Protein AF-0000000081162015 (afdb_homodimer)

Sequence (204 aa):
MIPYVHYKFELCKANLFLHDYSSRKKSGSVKFVGRRISHEWVIDEQKGLTEWYPGTVVSLLSGKDGEPGAVYEVLYDDDEEPYEVDHLTEDLKSSSVKFLDIMIPYVHYKFELCKANLFLHDYSSRKKSGSVKFVGRRISHEWVIDEQKGLTEWYPGTVVSLLSGKDGEPGAVYEVLYDDDEEPYEVDHLTEDLKSSSVKFLDI

Foldseek 3Di:
DCPPQVVQFPDDDPPVADQPPPPVPVDPADFAAQFKKWAKHQPDPVVRDIDIFIWHFHGWRDDDGRDAFTWTWTGTPPDDGTGIGHCPNVCVVVVRMDTDPD/DPPPQVPQFPPDPPPVADQPPPPPPVDPADFAAQFKKWAKDQPDPVVRDIDIWIWHFHGWRDDDGRDAFTWTWTGTPPDDGTGIGHCPNVCVVVVRMDTDPD

Solvent-accessible surface area (backbone atoms only — not comparable to full-atom values): 11644 Å² total; per-residue (Å²): 134,86,71,72,71,64,62,50,71,72,59,41,66,81,63,75,57,56,65,52,71,63,74,58,62,89,48,98,54,62,73,45,68,53,35,35,32,36,38,57,41,78,78,34,74,93,77,67,41,66,48,76,44,49,27,14,25,46,35,38,65,41,80,47,82,44,38,82,74,18,28,29,30,35,30,36,74,92,50,56,59,55,39,39,42,62,46,56,50,57,30,41,74,72,64,39,33,43,73,64,76,117,132,88,70,71,73,65,62,50,68,68,63,37,60,86,66,74,59,57,64,52,71,62,73,58,60,87,50,98,55,62,73,45,70,53,36,36,32,35,38,56,41,76,79,33,76,92,77,67,40,66,49,75,43,48,27,15,25,44,34,38,66,40,78,47,82,44,36,82,77,19,27,28,29,33,29,36,72,92,51,57,60,55,38,37,43,61,46,55,48,57,29,41,75,71,64,38,33,42,75,63,74,118

pLDDT: mean 79.49, std 26.03, range [19.84, 98.56]

Nearest PDB structures (foldseek):
  9g6k-assembly1_Lp  TM=5.964E-01  e=4.761E-01  Toxoplasma gondii
  3urg-assembly1_A  TM=5.751E-01  e=5.634E-01  Nostoc sp. PCC 7120 = FACHB-418
  6z1p-assembly1_At  TM=5.350E-01  e=7.461E-01  Tetrahymena thermophila SB210
  5m3l-assembly1_O  TM=2.740E-01  e=7.457E+00  Lumbricus terrestris
  9g6k-assembly1_Lp  TM=5.959E-01  e=3.421E-01  Toxoplasma gondii

Radius of gyration: 17.83 Å; Cα contacts (8 Å, |Δi|>4): 428; chains: 2; bounding box: 30×50×52 Å

Organism: Pinctada imbricata (NCBI:txid66713)

Secondary structure (DSSP, 8-state):
---TTHHHHHS----------------SSPP-TT-EEEEEEEEETTTTEEEEEEEEEEEEEES-TTSTT-EEEEEETT-SS-EEEE-HHHHHHTTSEEES--/---SSHHHHHH-S--------------SSPP-TT-EEEEEEEEETTTTEEEEEEEEEEEEEES-TTSTT-EEEEEETT-SS-EEEE-HHHHHHTTSEEES--

Structure (mmCIF, N/CA/C/O backbone):
data_AF-0000000081162015-model_v1
#
loop_
_entity.id
_entity.type
_entity.pdbx_description
1 polymer 'Uncharacterized protein'
#
loop_
_atom_site.group_PDB
_atom_site.id
_atom_site.type_symbol
_atom_site.label_atom_id
_atom_site.label_alt_id
_atom_site.label_comp_id
_atom_site.label_asym_id
_atom_site.label_entity_id
_atom_site.label_seq_id
_atom_site.pdbx_PDB_ins_code
_atom_site.Cartn_x
_atom_site.Cartn_y
_atom_site.Cartn_z
_atom_site.occupancy
_atom_site.B_iso_or_equiv
_atom_site.auth_seq_id
_atom_site.auth_comp_id
_atom_site.auth_asym_id
_atom_site.auth_atom_id
_atom_site.pdbx_PDB_model_num
ATOM 1 N N . MET A 1 1 ? -1.347 27.016 22.734 1 19.84 1 MET A N 1
ATOM 2 C CA . MET A 1 1 ? -2.518 26.156 22.594 1 19.84 1 MET A CA 1
ATOM 3 C C . MET A 1 1 ? -2.547 25.484 21.219 1 19.84 1 MET A C 1
ATOM 5 O O . MET A 1 1 ? -2.688 26.156 20.203 1 19.84 1 MET A O 1
ATOM 9 N N .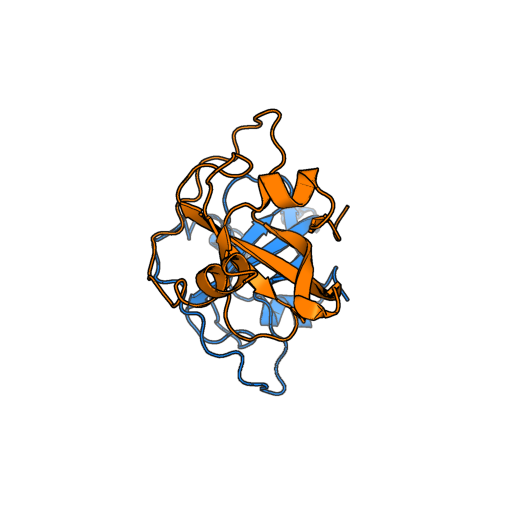 ILE A 1 2 ? -1.589 24.594 20.969 1 23.25 2 ILE A N 1
ATOM 10 C CA . ILE A 1 2 ? -1.142 23.953 19.734 1 23.25 2 ILE A CA 1
ATOM 11 C C . ILE A 1 2 ? -2.219 22.984 19.234 1 23.25 2 ILE A C 1
ATOM 13 O O . ILE A 1 2 ? -2.498 21.969 19.875 1 23.25 2 ILE A O 1
ATOM 17 N N . PRO A 1 3 ? -3.498 23.484 18.797 1 28.25 3 PRO A N 1
ATOM 18 C CA . PRO A 1 3 ? -4.754 22.828 18.406 1 28.25 3 PRO A CA 1
ATOM 19 C C . PRO A 1 3 ? -4.566 21.812 17.281 1 28.25 3 PRO A C 1
ATOM 21 O O . PRO A 1 3 ? -5.547 21.312 16.734 1 28.25 3 PRO A O 1
ATOM 24 N N . TYR A 1 4 ? -3.412 21.797 16.625 1 28.88 4 TYR A N 1
ATOM 25 C CA . TYR A 1 4 ? -3.348 21.234 15.289 1 28.88 4 TYR A CA 1
ATOM 26 C C . TYR A 1 4 ? -3.572 19.734 15.32 1 28.88 4 TYR A C 1
ATOM 28 O O . TYR A 1 4 ? -3.854 19.125 14.281 1 28.88 4 TYR A O 1
ATOM 36 N N . VAL A 1 5 ? -3.041 19.016 16.281 1 33.84 5 VAL A N 1
ATOM 37 C CA . VAL A 1 5 ? -2.871 17.562 16.156 1 33.84 5 VAL A CA 1
ATOM 38 C C . VAL A 1 5 ? -4.227 16.875 16.281 1 33.84 5 VAL A C 1
ATOM 40 O O . VAL A 1 5 ? -4.34 15.672 16.031 1 33.84 5 VAL A O 1
ATOM 43 N N . HIS A 1 6 ? -5.195 17.422 17 1 33.66 6 HIS A N 1
ATOM 44 C CA . HIS A 1 6 ? -6.395 16.688 17.391 1 33.66 6 HIS A CA 1
ATOM 45 C C . HIS A 1 6 ? -7.223 16.297 16.172 1 33.66 6 HIS A C 1
ATOM 47 O O . HIS A 1 6 ? -7.945 15.305 16.203 1 33.66 6 HIS A O 1
ATOM 53 N N . TYR A 1 7 ? -7.18 17.328 15.289 1 32 7 TYR A N 1
ATOM 54 C CA . TYR A 1 7 ? -8.164 17.203 14.219 1 32 7 TYR A CA 1
ATOM 55 C C . TYR A 1 7 ? -7.816 16.031 13.305 1 32 7 TYR A C 1
ATOM 57 O O . TYR A 1 7 ? -8.672 15.547 12.555 1 32 7 TYR A O 1
ATOM 65 N N . LYS A 1 8 ? -6.555 15.68 13.352 1 35.25 8 LYS A N 1
ATOM 66 C CA . LYS A 1 8 ? -6.207 14.734 12.297 1 35.25 8 LYS A CA 1
ATOM 67 C C . LYS A 1 8 ? -6.949 13.414 12.469 1 35.25 8 LYS A C 1
ATOM 69 O O . LYS A 1 8 ? -7.379 12.797 11.492 1 35.25 8 LYS A O 1
ATOM 74 N N . PHE A 1 9 ? -7.004 12.984 13.766 1 33.16 9 PHE A N 1
ATOM 75 C CA . PHE A 1 9 ? -7.469 11.609 13.93 1 33.16 9 PHE A CA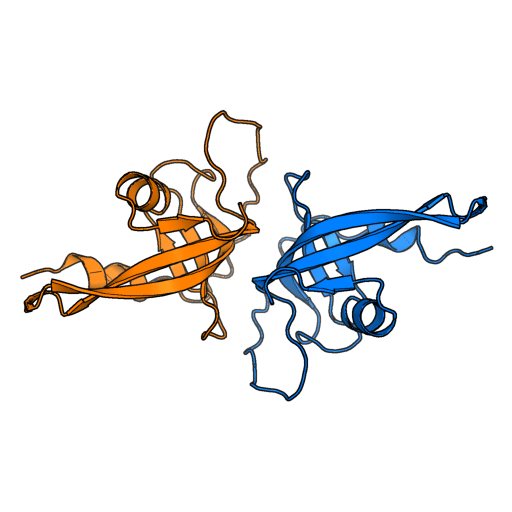 1
ATOM 76 C C . PHE A 1 9 ? -8.992 11.547 13.867 1 33.16 9 PHE A C 1
ATOM 78 O O . PHE A 1 9 ? -9.57 10.461 13.789 1 33.16 9 PHE A O 1
ATOM 85 N N . GLU A 1 10 ? -9.672 12.578 14.383 1 33.56 10 GLU A N 1
ATOM 86 C CA . GLU A 1 10 ? -11.102 12.32 14.516 1 33.56 10 GLU A CA 1
ATOM 87 C C . GLU A 1 10 ? -11.719 11.883 13.188 1 33.56 10 GLU A C 1
ATOM 89 O O . GLU A 1 10 ? -12.836 11.367 13.156 1 33.56 10 GLU A O 1
ATOM 94 N N . LEU A 1 11 ? -11.281 12.523 12.164 1 31.97 11 LEU A N 1
ATOM 95 C CA . LEU A 1 11 ? -12.18 12.547 11.016 1 31.97 11 LEU A CA 1
ATOM 96 C C . LEU A 1 11 ? -12.445 11.133 10.5 1 31.97 11 LEU A C 1
ATOM 98 O O . LEU A 1 11 ? -13.594 10.773 10.234 1 31.97 11 LEU A O 1
ATOM 102 N N . CYS A 1 12 ? -11.609 10.719 9.555 1 32.75 12 CYS A N 1
ATOM 103 C CA . CYS A 1 12 ? -11.992 10.211 8.242 1 32.75 12 CYS A CA 1
ATOM 104 C C . CYS A 1 12 ? -12.234 8.703 8.289 1 32.75 12 CYS A C 1
ATOM 106 O O . CYS A 1 12 ? -11.281 7.918 8.289 1 32.75 12 CYS A O 1
ATOM 108 N N . LYS A 1 13 ? -13.062 8.336 9.328 1 31.16 13 LYS A N 1
ATOM 109 C CA . LYS A 1 13 ? -13.516 6.988 8.992 1 31.16 13 LYS A CA 1
ATOM 110 C C . LYS A 1 13 ? -13.758 6.848 7.496 1 31.16 13 LYS A C 1
ATOM 112 O O . LYS A 1 13 ? -14 7.836 6.805 1 31.16 13 LYS A O 1
ATOM 117 N N . ALA A 1 14 ? -13.523 5.562 6.98 1 33.03 14 ALA A N 1
ATOM 118 C CA . ALA A 1 14 ? -13.5 5.051 5.609 1 33.03 14 ALA A CA 1
ATOM 119 C C . ALA A 1 14 ? -14.758 5.457 4.852 1 33.03 14 ALA A C 1
ATOM 121 O O . ALA A 1 14 ? -15.859 4.996 5.168 1 33.03 14 ALA A O 1
ATOM 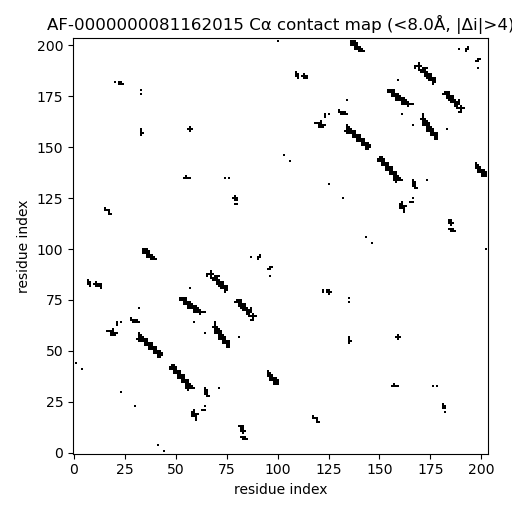122 N N . ASN A 1 15 ? -14.992 6.793 4.805 1 33.22 15 ASN A N 1
ATOM 123 C CA . ASN A 1 15 ? -15.969 7.035 3.744 1 33.22 15 ASN A CA 1
ATOM 124 C C . ASN A 1 15 ? -15.648 6.223 2.494 1 33.22 15 ASN A C 1
ATOM 126 O O . ASN A 1 15 ? -14.484 6.035 2.148 1 33.22 15 ASN A O 1
ATOM 130 N N . LEU A 1 16 ? -16.5 5.324 2.158 1 35.06 16 LEU A N 1
ATOM 131 C CA . LEU A 1 16 ? -16.578 4.535 0.934 1 35.06 16 LEU A CA 1
ATOM 132 C C . LEU A 1 16 ? -16.219 5.383 -0.283 1 35.06 16 LEU A C 1
ATOM 134 O O . LEU A 1 16 ? -17.109 5.918 -0.954 1 35.06 16 LEU A O 1
ATOM 138 N N . PHE A 1 17 ? -15.297 6.355 -0.093 1 37.59 17 PHE A N 1
ATOM 139 C CA . PHE A 1 17 ? -15.062 7.223 -1.241 1 37.59 17 PHE A CA 1
ATOM 140 C C . PHE A 1 17 ? -14.422 6.449 -2.385 1 37.59 17 PHE A C 1
ATOM 142 O O . PHE A 1 17 ? -13.711 5.469 -2.152 1 37.59 17 PHE A O 1
ATOM 149 N N . LEU A 1 18 ? -14.953 6.605 -3.521 1 42.88 18 LEU A N 1
ATOM 150 C CA . LEU A 1 18 ? -14.398 6.238 -4.82 1 42.88 18 LEU A CA 1
ATOM 151 C C . LEU A 1 18 ? -12.914 6.586 -4.902 1 42.88 18 LEU A C 1
ATOM 153 O O . LEU A 1 18 ? -12.516 7.703 -4.559 1 42.88 18 LEU A O 1
ATOM 157 N N . HIS A 1 19 ? -12.148 5.598 -4.562 1 49.25 19 HIS A N 1
ATOM 158 C CA . HIS A 1 19 ? -10.719 5.797 -4.742 1 49.25 19 HIS A CA 1
ATOM 159 C C . HIS A 1 19 ? -10.414 6.52 -6.051 1 49.25 19 HIS A C 1
ATOM 161 O O . HIS A 1 19 ? -10.922 6.129 -7.105 1 49.25 19 HIS A O 1
ATOM 167 N N . ASP A 1 20 ? -10.391 7.844 -6.117 1 48.84 20 ASP A N 1
ATOM 168 C CA . ASP A 1 20 ? -9.883 8.578 -7.27 1 48.84 20 ASP A CA 1
ATOM 169 C C . ASP A 1 20 ? -8.406 8.258 -7.516 1 48.84 20 ASP A C 1
ATOM 171 O O . ASP A 1 20 ? -7.559 8.531 -6.664 1 48.84 20 ASP A O 1
ATOM 175 N N . TYR A 1 21 ? -8.211 7.188 -8.266 1 46.38 21 TYR A N 1
ATOM 176 C CA . TYR A 1 21 ? -6.836 6.984 -8.703 1 46.38 21 TYR A CA 1
ATOM 177 C C . TYR A 1 21 ? -6.441 8.016 -9.75 1 46.38 21 TYR A C 1
ATOM 179 O O . TYR A 1 21 ? -6.797 7.887 -10.922 1 46.38 21 TYR A O 1
ATOM 187 N N . SER A 1 22 ? -6.461 9.195 -9.438 1 47.44 22 SER A N 1
ATOM 188 C CA . SER A 1 22 ? -6.004 10.172 -10.422 1 47.44 22 SER A CA 1
ATOM 189 C C . SER A 1 22 ? -4.672 9.758 -11.039 1 47.44 22 SER A C 1
ATOM 191 O O . SER A 1 22 ? -3.84 9.148 -10.367 1 47.44 22 SER A O 1
ATOM 193 N N . SER A 1 23 ? -4.703 9.68 -12.32 1 45.44 23 SER A N 1
ATOM 194 C CA . SER A 1 23 ? -3.564 9.328 -13.156 1 45.44 23 SER A CA 1
ATOM 195 C C . SER A 1 23 ? -2.268 9.906 -12.609 1 45.44 23 SER A C 1
ATOM 197 O O . SER A 1 23 ? -2.236 11.055 -12.164 1 45.44 23 SER A O 1
ATOM 199 N N . ARG A 1 24 ? -1.315 9.023 -12.109 1 45.5 24 ARG A N 1
ATOM 200 C CA . ARG A 1 24 ? 0.049 9.43 -11.797 1 45.5 24 ARG A CA 1
ATOM 201 C C . ARG A 1 24 ? 0.65 10.242 -12.945 1 45.5 24 ARG A C 1
ATOM 203 O O . ARG A 1 24 ? 1.034 9.688 -13.969 1 45.5 24 ARG A O 1
ATOM 210 N N . LYS A 1 25 ? 0.064 11.242 -13.344 1 46.19 25 LYS A N 1
ATOM 211 C CA . LYS A 1 25 ? 0.84 12.031 -14.297 1 46.19 25 LYS A CA 1
ATOM 212 C C . LYS A 1 25 ? 2.277 12.211 -13.82 1 46.19 25 LYS A C 1
ATOM 214 O O . LYS A 1 25 ? 2.523 12.375 -12.625 1 46.19 25 LYS A O 1
ATOM 219 N N . LYS A 1 26 ? 3.227 11.602 -14.477 1 50.97 26 LYS A N 1
ATOM 220 C CA . LYS A 1 26 ? 4.641 11.898 -14.281 1 50.97 26 LYS A CA 1
ATOM 221 C C . LYS A 1 26 ? 4.848 13.344 -13.836 1 50.97 26 LYS A C 1
ATOM 223 O O . LYS A 1 26 ? 5.125 14.219 -14.656 1 50.97 26 LYS A O 1
ATOM 228 N N . SER A 1 27 ? 3.914 13.922 -13.141 1 54 27 SER A N 1
ATOM 229 C CA . SER A 1 27 ? 4.273 15.281 -12.75 1 54 27 SER A CA 1
ATOM 230 C C . SER A 1 27 ? 5.48 15.289 -11.82 1 54 27 SER A C 1
ATOM 232 O O . SER A 1 27 ? 5.785 14.281 -11.18 1 54 27 SER A O 1
ATOM 234 N N . GLY A 1 28 ? 6.438 16.078 -12.031 1 70.38 28 GLY A N 1
ATOM 235 C CA . GLY A 1 28 ? 7.609 16.406 -11.227 1 70.38 28 GLY A CA 1
ATOM 236 C C . GLY A 1 28 ? 7.352 16.312 -9.734 1 70.38 28 GLY A C 1
ATOM 237 O O . GLY A 1 28 ? 8.266 16.484 -8.93 1 70.38 28 GLY A O 1
ATOM 238 N N . SER A 1 29 ? 6.027 15.891 -9.367 1 83.5 29 SER A N 1
ATOM 239 C CA . SER A 1 29 ? 5.746 15.867 -7.934 1 83.5 29 SER A CA 1
ATOM 240 C C . SER A 1 29 ? 5.914 14.469 -7.355 1 83.5 29 SER A C 1
ATOM 242 O O . SER A 1 29 ? 5.789 13.477 -8.078 1 83.5 29 SER A O 1
ATOM 244 N N . VAL A 1 30 ? 6.273 14.508 -6.062 1 91.5 30 VAL A N 1
ATOM 245 C CA . VAL A 1 30 ? 6.391 13.266 -5.316 1 91.5 30 VAL A CA 1
ATOM 246 C C . VAL A 1 30 ? 5.02 12.594 -5.219 1 91.5 30 VAL A C 1
ATOM 248 O O . VAL A 1 30 ? 4.012 13.258 -4.969 1 91.5 30 VAL A O 1
ATOM 251 N N . LYS A 1 31 ? 4.957 11.336 -5.539 1 94.12 31 LYS A N 1
ATOM 252 C CA . LYS A 1 31 ? 3.73 10.57 -5.383 1 94.12 31 LYS A CA 1
ATOM 253 C C . LYS A 1 31 ? 3.74 9.773 -4.074 1 94.12 31 LYS A C 1
ATOM 255 O O . LYS A 1 31 ? 4.789 9.289 -3.648 1 94.12 31 LYS A O 1
ATOM 260 N N . PHE A 1 32 ? 2.494 9.594 -3.463 1 96.25 32 PHE A N 1
ATOM 261 C CA . PHE A 1 32 ? 2.422 8.945 -2.16 1 96.25 32 PHE A CA 1
ATOM 262 C C . PHE A 1 32 ? 1.745 7.586 -2.27 1 96.25 32 PHE A C 1
ATOM 264 O O . PHE A 1 32 ? 2.07 6.66 -1.521 1 96.25 32 PHE A O 1
ATOM 271 N N . VAL A 1 33 ? 0.715 7.43 -3.154 1 96.81 33 VAL A N 1
ATOM 272 C CA . VAL A 1 33 ? -0.086 6.211 -3.184 1 96.81 33 VAL A CA 1
ATOM 273 C C . VAL A 1 33 ? 0.797 5.02 -3.549 1 96.81 33 VAL A C 1
ATOM 275 O O . VAL A 1 33 ? 1.562 5.082 -4.516 1 96.81 33 VAL A O 1
ATOM 278 N N . GLY A 1 34 ? 0.671 4.012 -2.758 1 96.62 34 GLY A N 1
ATOM 279 C CA . GLY A 1 34 ? 1.438 2.799 -2.986 1 96.62 34 GLY A CA 1
ATOM 280 C C . GLY A 1 34 ? 2.771 2.791 -2.264 1 96.62 34 GLY A C 1
ATOM 281 O O . GLY A 1 34 ? 3.459 1.768 -2.23 1 96.62 34 GLY A O 1
ATOM 282 N N . ARG A 1 35 ? 3.141 3.938 -1.656 1 96.88 35 ARG A N 1
ATOM 283 C CA . ARG A 1 35 ? 4.449 4.039 -1.018 1 96.88 35 ARG A CA 1
ATOM 284 C C . ARG A 1 35 ? 4.363 3.697 0.466 1 96.88 35 ARG A C 1
ATOM 286 O O . ARG A 1 35 ? 3.34 3.951 1.108 1 96.88 35 ARG A O 1
ATOM 293 N N . ARG A 1 36 ? 5.445 3.02 1.032 1 97.69 36 ARG A N 1
ATOM 294 C CA . ARG A 1 36 ? 5.637 2.859 2.471 1 97.69 36 ARG A CA 1
ATOM 295 C C . ARG A 1 36 ? 6.207 4.129 3.092 1 97.69 36 ARG A C 1
ATOM 297 O O . ARG A 1 36 ? 7.094 4.766 2.516 1 97.69 36 ARG A O 1
ATOM 304 N N . ILE A 1 37 ? 5.672 4.453 4.215 1 98.12 37 ILE A N 1
ATOM 305 C CA . ILE A 1 37 ? 6.141 5.664 4.883 1 98.12 37 ILE A CA 1
ATOM 306 C C . ILE A 1 37 ? 6.371 5.379 6.363 1 98.12 37 ILE A C 1
ATOM 308 O O . ILE A 1 37 ? 5.887 4.375 6.891 1 98.12 37 ILE A O 1
ATOM 312 N N . SER A 1 38 ? 7.207 6.156 6.969 1 98.12 38 SER A N 1
ATOM 313 C CA . SER A 1 38 ? 7.242 6.387 8.414 1 98.12 38 SER A CA 1
ATOM 314 C C . SER A 1 38 ? 6.742 7.781 8.766 1 98.12 38 SER A C 1
ATOM 316 O O . SER A 1 38 ? 7.23 8.773 8.219 1 98.12 38 SER A O 1
ATOM 318 N N . HIS A 1 39 ? 5.73 7.859 9.523 1 98.56 39 HIS A N 1
ATOM 319 C CA . HIS A 1 39 ? 5.035 9.109 9.805 1 98.56 39 HIS A CA 1
ATOM 320 C C . HIS A 1 39 ? 5.121 9.469 11.281 1 98.56 39 HIS A C 1
ATOM 322 O O . HIS A 1 39 ? 4.73 8.68 12.141 1 98.56 39 HIS A O 1
ATOM 328 N N . GLU A 1 40 ? 5.594 10.617 11.625 1 97.88 40 GLU A N 1
ATOM 329 C CA . GLU A 1 40 ? 5.777 11.102 12.992 1 97.88 40 GLU A CA 1
ATOM 330 C C . GLU A 1 40 ? 4.496 11.719 13.531 1 97.88 40 GLU A C 1
ATOM 332 O O . GLU A 1 40 ? 3.934 12.633 12.922 1 97.88 40 GLU A O 1
ATOM 337 N N . TRP A 1 41 ? 4.055 11.234 14.688 1 96.94 41 TRP A N 1
ATOM 338 C CA . TRP A 1 41 ? 2.875 11.781 15.352 1 96.94 41 TRP A CA 1
ATOM 339 C C . TRP A 1 41 ? 3.229 12.328 16.734 1 96.94 41 TRP A C 1
ATOM 341 O O . TRP A 1 41 ? 4.062 11.758 17.438 1 96.94 41 TRP A O 1
ATOM 351 N N . VAL A 1 42 ? 2.633 13.367 17.078 1 94.56 42 VAL A N 1
ATOM 352 C CA . VAL A 1 42 ? 2.766 13.914 18.438 1 94.56 42 VAL A CA 1
ATOM 353 C C . VAL A 1 42 ? 1.902 13.109 19.406 1 94.56 42 VAL A C 1
ATOM 355 O O . VAL A 1 42 ? 0.687 13.008 19.219 1 94.56 42 VAL A O 1
ATOM 358 N N . ILE A 1 43 ? 2.455 12.562 20.469 1 93.19 43 ILE A N 1
ATOM 359 C CA . ILE A 1 43 ? 1.747 11.734 21.438 1 93.19 43 ILE A CA 1
ATOM 360 C C . ILE A 1 43 ? 1.408 12.555 22.672 1 93.19 43 ILE A C 1
ATOM 362 O O . ILE A 1 43 ? 0.417 12.289 23.359 1 93.19 43 ILE A O 1
ATOM 366 N N . ASP A 1 44 ? 2.295 13.508 22.984 1 94.38 44 ASP A N 1
ATOM 367 C CA . ASP A 1 44 ? 2.133 14.422 24.109 1 94.38 44 ASP A CA 1
ATOM 368 C C . ASP A 1 44 ? 2.621 15.82 23.75 1 94.38 44 ASP A C 1
ATOM 370 O O . ASP A 1 44 ? 3.822 16.094 23.781 1 94.38 44 ASP A O 1
ATOM 374 N N . GLU A 1 45 ? 1.757 16.625 23.531 1 90.38 45 GLU A N 1
ATOM 375 C CA . GLU A 1 45 ? 2.1 17.969 23.078 1 90.38 45 GLU A CA 1
ATOM 376 C C . GLU A 1 45 ? 2.861 18.734 24.156 1 90.38 45 GLU A C 1
ATOM 378 O O . GLU A 1 45 ? 3.812 19.453 23.859 1 90.38 45 GLU A O 1
ATOM 383 N N . GLN A 1 46 ? 2.359 18.625 25.391 1 95.06 46 GLN A N 1
ATOM 384 C CA . GLN A 1 46 ? 2.951 19.375 26.484 1 95.06 46 GLN A CA 1
ATOM 385 C C . GLN A 1 46 ? 4.406 18.984 26.703 1 95.06 46 GLN A C 1
ATOM 387 O O . GLN A 1 46 ? 5.23 19.812 27.094 1 95.06 46 GLN A O 1
ATOM 392 N N . LYS A 1 47 ? 4.805 17.781 26.469 1 95.62 47 LYS A N 1
ATOM 393 C CA . LYS A 1 47 ? 6.156 17.266 26.672 1 95.62 47 LYS A CA 1
ATOM 394 C C . LYS A 1 47 ? 6.93 17.219 25.359 1 95.62 47 LYS A C 1
ATOM 396 O O . LYS A 1 47 ? 8.125 16.906 25.344 1 95.62 47 LYS A O 1
ATOM 401 N N . GLY A 1 48 ? 6.266 17.531 24.297 1 93.38 48 GLY A N 1
ATOM 402 C CA . GLY A 1 48 ? 6.918 17.469 23 1 93.38 48 GLY A CA 1
ATOM 403 C C . GLY A 1 48 ? 7.273 16.062 22.578 1 93.38 48 GLY A C 1
ATOM 404 O O . GLY A 1 48 ? 8.227 15.844 21.828 1 93.38 48 GLY A O 1
ATOM 405 N N . LEU A 1 49 ? 6.586 15.008 23.094 1 95.62 49 LEU A N 1
ATOM 406 C CA . LEU A 1 49 ? 6.883 13.609 22.781 1 95.62 49 LEU A CA 1
ATOM 407 C C . LEU A 1 49 ? 6.223 13.195 21.469 1 95.62 49 LEU A C 1
ATOM 409 O O . LEU A 1 49 ? 5.035 13.438 21.266 1 95.62 49 LEU A O 1
ATOM 413 N N . THR A 1 50 ? 7.027 12.648 20.531 1 96.5 50 THR A N 1
ATOM 414 C CA . THR A 1 50 ? 6.535 12.141 19.25 1 96.5 50 THR A CA 1
ATOM 415 C C . THR A 1 50 ? 6.914 10.672 19.078 1 96.5 50 THR A C 1
ATOM 417 O O . THR A 1 50 ? 7.773 10.156 19.797 1 96.5 50 THR A O 1
ATOM 420 N N . GLU A 1 51 ? 6.141 9.977 18.234 1 97.38 51 GLU A N 1
ATOM 421 C CA . GLU A 1 51 ? 6.434 8.609 17.828 1 97.38 51 GLU A CA 1
ATOM 422 C C . GLU A 1 51 ? 6.277 8.43 16.328 1 97.38 51 GLU A C 1
ATOM 424 O O . GLU A 1 51 ? 5.441 9.094 15.695 1 97.38 51 GLU A O 1
ATOM 429 N N . TRP A 1 52 ? 7.062 7.52 15.781 1 98.25 52 TRP A N 1
ATOM 430 C CA . TRP A 1 52 ? 7.023 7.207 14.352 1 98.25 52 TRP A CA 1
ATOM 431 C C . TRP A 1 52 ? 6.242 5.922 14.102 1 98.25 52 TRP A C 1
ATOM 433 O O . TRP A 1 52 ? 6.414 4.93 14.812 1 98.25 52 TRP A O 1
ATOM 443 N N . TYR A 1 53 ? 5.418 6 13.125 1 97.38 53 TYR A N 1
ATOM 444 C CA . TYR A 1 53 ? 4.594 4.855 12.75 1 97.38 53 TYR A CA 1
ATOM 445 C C . TYR A 1 53 ? 4.785 4.5 11.281 1 97.38 53 TYR A C 1
ATOM 447 O O . TYR A 1 53 ? 4.535 5.32 10.398 1 97.38 53 TYR A O 1
ATOM 455 N N . PRO A 1 54 ? 5.266 3.324 11.055 1 98.06 54 PRO A N 1
ATOM 456 C CA . PRO A 1 54 ? 5.336 2.875 9.664 1 98.06 54 PRO A CA 1
ATOM 457 C C . PRO A 1 54 ? 3.98 2.443 9.109 1 98.06 54 PRO A C 1
ATOM 459 O O . PRO A 1 54 ? 3.141 1.931 9.859 1 98.06 54 PRO A O 1
ATOM 462 N N . GLY A 1 55 ? 3.762 2.719 7.832 1 97.56 55 GLY A N 1
ATOM 463 C CA . GLY A 1 55 ? 2.539 2.32 7.152 1 97.56 55 GLY A CA 1
ATOM 464 C C . GLY A 1 55 ? 2.625 2.451 5.645 1 97.56 55 GLY A C 1
ATOM 465 O O . GLY A 1 55 ? 3.707 2.662 5.094 1 97.56 55 GLY A O 1
ATOM 466 N N . THR A 1 56 ? 1.545 2.205 4.957 1 97.94 56 THR A N 1
ATOM 467 C CA . THR A 1 56 ? 1.413 2.312 3.51 1 97.94 56 THR A CA 1
ATOM 468 C C . THR A 1 56 ? 0.311 3.299 3.137 1 97.94 56 THR A C 1
ATOM 470 O O . THR A 1 56 ? -0.767 3.289 3.736 1 97.94 56 THR A O 1
ATOM 473 N N . VAL A 1 57 ? 0.654 4.207 2.197 1 97.75 57 VAL A N 1
ATOM 474 C CA . VAL A 1 57 ? -0.393 5.039 1.614 1 97.75 57 VAL A CA 1
ATOM 475 C C . VAL A 1 57 ? -1.178 4.23 0.583 1 97.75 57 VAL A C 1
ATOM 477 O O . VAL A 1 57 ? -0.684 3.969 -0.517 1 97.75 57 VAL A O 1
ATOM 480 N N . VAL A 1 58 ? -2.482 3.99 0.89 1 96.81 58 VAL A N 1
ATOM 481 C CA . VAL A 1 58 ? -3.137 2.959 0.09 1 96.81 58 VAL A CA 1
ATOM 482 C C . VAL A 1 58 ? -4.102 3.607 -0.898 1 96.81 58 VAL A C 1
ATOM 484 O O . VAL A 1 58 ? -4.508 2.982 -1.883 1 96.81 58 VAL A O 1
ATOM 487 N N . SER A 1 59 ? -4.512 4.934 -0.635 1 95.25 59 SER A N 1
ATOM 488 C CA . SER A 1 59 ? -5.465 5.527 -1.569 1 95.25 59 SER A CA 1
ATOM 489 C C . SER A 1 59 ? -5.484 7.047 -1.447 1 95.25 59 SER A C 1
ATOM 491 O O . SER A 1 59 ? -5.082 7.598 -0.419 1 95.25 59 SER A O 1
ATOM 493 N N . LEU A 1 60 ? -5.852 7.621 -2.555 1 95.56 60 LEU A N 1
ATOM 494 C CA . LEU A 1 60 ? -6.172 9.047 -2.6 1 95.56 60 LEU A CA 1
ATOM 495 C C . LEU A 1 60 ? -7.676 9.266 -2.461 1 95.56 60 LEU A C 1
ATOM 497 O O . LEU A 1 60 ? -8.461 8.703 -3.225 1 95.56 60 LEU A O 1
ATOM 501 N N . LEU A 1 61 ? -8.008 10.047 -1.465 1 95.12 61 LEU A N 1
ATOM 502 C CA . LEU A 1 61 ? -9.422 10.305 -1.23 1 95.12 61 LEU A CA 1
ATOM 503 C C . LEU A 1 61 ? -9.859 11.602 -1.91 1 95.12 61 LEU A C 1
ATOM 505 O O . LEU A 1 61 ? -10.984 11.695 -2.4 1 95.12 61 LEU A O 1
ATOM 509 N N . SER A 1 62 ? -9.07 12.578 -1.846 1 93.44 62 SER A N 1
ATOM 510 C CA . SER A 1 62 ? -9.383 13.859 -2.469 1 93.44 62 SER A CA 1
ATOM 511 C C . SER A 1 62 ? -8.117 14.609 -2.863 1 93.44 62 SER A C 1
ATOM 513 O O . SER A 1 62 ? -7.059 14.406 -2.264 1 93.44 62 SER A O 1
ATOM 515 N N . GLY A 1 63 ? -8.281 15.438 -3.936 1 93.12 63 GLY A N 1
ATOM 516 C CA . GLY A 1 63 ? -7.133 16.172 -4.445 1 93.12 63 GLY A CA 1
ATOM 517 C C . GLY A 1 63 ? -6.309 15.383 -5.441 1 93.12 63 GLY A C 1
ATOM 518 O O . GLY A 1 63 ? -6.816 14.469 -6.086 1 93.12 63 GLY A O 1
ATOM 519 N N . LYS A 1 64 ? -5.039 15.852 -5.598 1 93.19 64 LYS A N 1
ATOM 520 C CA . LYS A 1 64 ? -4.094 15.195 -6.5 1 93.19 64 LYS A CA 1
ATOM 521 C C . LYS A 1 64 ? -2.9 14.641 -5.73 1 93.19 64 LYS A C 1
ATOM 523 O O . LYS A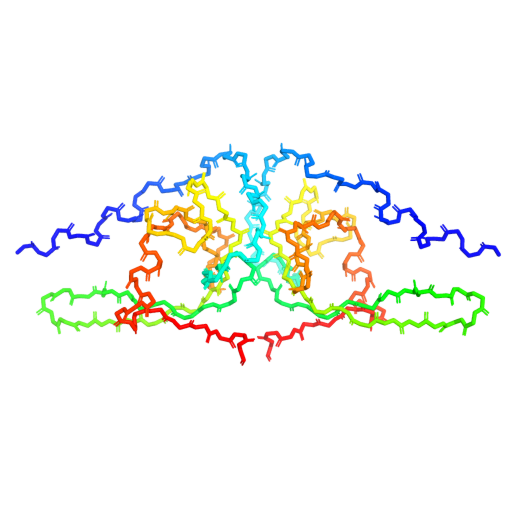 1 64 ? -2.361 15.305 -4.844 1 93.19 64 LYS A O 1
ATOM 528 N N . ASP A 1 65 ? -2.592 13.492 -6.129 1 93.81 65 ASP A N 1
ATOM 529 C CA . ASP A 1 65 ? -1.486 12.82 -5.449 1 93.81 65 ASP A CA 1
ATOM 530 C C . ASP A 1 65 ? -0.227 13.688 -5.469 1 93.81 65 ASP A C 1
ATOM 532 O O . ASP A 1 65 ? 0.201 14.141 -6.531 1 93.81 65 ASP A O 1
ATOM 536 N N . GLY A 1 66 ? 0.288 13.891 -4.316 1 95.44 66 GLY A N 1
ATOM 537 C CA . GLY A 1 66 ? 1.534 14.633 -4.191 1 95.44 66 GLY A CA 1
ATOM 538 C C . GLY A 1 66 ? 1.329 16.125 -4.035 1 95.44 66 GLY A C 1
ATOM 539 O O . GLY A 1 66 ? 2.283 16.875 -3.795 1 95.44 66 GLY A O 1
ATOM 540 N N . GLU A 1 67 ? 0.162 16.594 -4.16 1 94.75 67 GLU A N 1
ATOM 541 C CA . GLU A 1 67 ? -0.086 18.031 -4.09 1 94.75 67 GLU A CA 1
ATOM 542 C C . GLU A 1 67 ? -0.589 18.438 -2.709 1 94.75 67 GLU A C 1
ATOM 544 O O . GLU A 1 67 ? -1.214 17.641 -2.01 1 94.75 67 GLU A O 1
ATOM 549 N N . PRO A 1 68 ? -0.282 19.703 -2.375 1 94.31 68 PRO A N 1
ATOM 550 C CA . PRO A 1 68 ? -0.831 20.203 -1.111 1 94.31 68 PRO A CA 1
ATOM 551 C C . PRO A 1 68 ? -2.352 20.078 -1.044 1 94.31 68 PRO A C 1
ATOM 553 O O . PRO A 1 68 ? -3.035 20.297 -2.047 1 94.31 68 PRO A O 1
ATOM 556 N N . GLY A 1 69 ? -2.867 19.688 0.078 1 93.06 69 GLY A N 1
ATOM 557 C CA . GLY A 1 69 ? -4.305 19.625 0.29 1 93.06 69 GLY A CA 1
ATOM 558 C C . GLY A 1 69 ? -4.898 18.266 -0.037 1 93.06 69 GLY A C 1
ATOM 559 O O . GLY A 1 69 ? -6.059 18 0.275 1 93.06 69 GLY A O 1
ATOM 560 N N . ALA A 1 70 ? -4.129 17.422 -0.691 1 94.62 70 ALA A N 1
ATOM 561 C CA . ALA A 1 70 ? -4.617 16.078 -0.983 1 94.62 70 ALA A CA 1
ATOM 562 C C . ALA A 1 70 ? -4.887 15.305 0.302 1 94.62 70 ALA A C 1
ATOM 564 O O . ALA A 1 70 ? -4.18 15.477 1.297 1 94.62 70 ALA A O 1
ATOM 565 N N . VAL A 1 71 ? -5.93 14.492 0.258 1 96.19 71 VAL A N 1
ATOM 566 C CA . VAL A 1 71 ? -6.309 13.641 1.385 1 96.19 71 VAL A CA 1
ATOM 567 C C . VAL A 1 71 ? -6.117 12.172 1.018 1 96.19 71 VAL A C 1
ATOM 569 O O . VAL A 1 71 ? -6.543 11.734 -0.052 1 96.19 71 VAL A O 1
ATOM 572 N N . TYR A 1 72 ? -5.449 11.445 1.98 1 96.81 72 TYR A N 1
ATOM 573 C CA . TYR A 1 72 ? -5.074 10.07 1.694 1 96.81 72 TYR A CA 1
ATOM 574 C C . TYR A 1 72 ? -5.68 9.117 2.721 1 96.81 72 TYR A C 1
ATOM 576 O O . TYR A 1 72 ? -6.141 9.547 3.779 1 96.81 72 TYR A O 1
ATOM 584 N N . GLU A 1 73 ? -5.676 7.82 2.33 1 96.5 73 GLU A N 1
ATOM 585 C CA . GLU A 1 73 ? -5.781 6.73 3.297 1 96.5 73 GLU A CA 1
ATOM 586 C C . GLU A 1 73 ? -4.418 6.094 3.559 1 96.5 73 GLU A C 1
ATOM 588 O O . GLU A 1 73 ? -3.703 5.742 2.621 1 96.5 73 GLU A O 1
ATOM 593 N N . VAL A 1 74 ? -4.102 6.012 4.848 1 97.31 74 VAL A N 1
ATOM 594 C CA . VAL A 1 74 ? -2.852 5.383 5.258 1 97.31 74 VAL A CA 1
ATOM 595 C C . VAL A 1 74 ? -3.145 4.195 6.172 1 97.31 74 VAL A C 1
ATOM 597 O O . VAL A 1 74 ? -3.867 4.328 7.16 1 97.31 74 VAL A O 1
ATOM 600 N N . LEU A 1 75 ? -2.684 3.016 5.773 1 96.94 75 LEU A N 1
ATOM 601 C CA . LEU A 1 75 ? -2.742 1.826 6.613 1 96.94 75 LEU A CA 1
ATOM 602 C C . LEU A 1 75 ? -1.437 1.637 7.379 1 96.94 75 LEU A C 1
ATOM 604 O O . LEU A 1 75 ? -0.425 1.234 6.801 1 96.94 75 LEU A O 1
ATOM 608 N N . TYR A 1 76 ? -1.464 1.971 8.648 1 96.88 76 TYR A N 1
ATOM 609 C CA . TYR A 1 76 ? -0.284 1.781 9.484 1 96.88 76 TYR A CA 1
ATOM 610 C C . TYR A 1 76 ? -0.114 0.315 9.859 1 96.88 76 TYR A C 1
ATOM 612 O O . TYR A 1 76 ? -1.099 -0.416 10 1 96.88 76 TYR A O 1
ATOM 620 N N . ASP A 1 77 ? 1.137 -0.099 10.031 1 94.81 77 ASP A N 1
ATOM 621 C CA . ASP A 1 77 ? 1.497 -1.511 10.109 1 94.81 77 ASP A CA 1
ATOM 622 C C . ASP A 1 77 ? 0.806 -2.188 11.289 1 94.81 77 ASP A C 1
ATOM 624 O O . ASP A 1 77 ? 0.5 -3.379 11.234 1 94.81 77 ASP A O 1
ATOM 628 N N . ASP A 1 78 ? 0.467 -1.545 12.359 1 91.75 78 ASP A N 1
ATOM 629 C CA . ASP A 1 78 ? -0.111 -2.176 13.539 1 91.75 78 ASP A CA 1
ATOM 630 C C . ASP A 1 78 ? -1.628 -2.006 13.57 1 91.75 78 ASP A C 1
ATOM 632 O O . ASP A 1 78 ? -2.285 -2.4 14.539 1 91.75 78 ASP A O 1
ATOM 636 N N . ASP A 1 79 ? -2.162 -1.556 12.5 1 90.81 79 ASP A N 1
ATOM 637 C CA . ASP A 1 79 ? -3.602 -1.31 12.461 1 90.81 79 ASP A CA 1
ATOM 638 C C . ASP A 1 79 ? -4.273 -2.168 11.391 1 90.81 79 ASP A C 1
ATOM 640 O O . ASP A 1 79 ? -3.611 -2.658 10.477 1 90.81 79 ASP A O 1
ATOM 644 N N . GLU A 1 80 ? -5.562 -2.295 11.531 1 86.62 80 GLU A N 1
ATOM 645 C CA . GLU A 1 80 ? -6.309 -3.176 10.641 1 86.62 80 GLU A CA 1
ATOM 646 C C . GLU A 1 80 ? -7.043 -2.379 9.57 1 86.62 80 GLU A C 1
ATOM 648 O O . GLU A 1 80 ? -7.453 -2.936 8.547 1 86.62 80 GLU A O 1
ATOM 653 N N . GLU A 1 81 ? -7.277 -1.157 9.844 1 89.75 81 GLU A N 1
ATOM 654 C CA . GLU A 1 81 ? -7.992 -0.273 8.93 1 89.75 81 GLU A CA 1
ATOM 655 C C . GLU A 1 81 ? -7.199 1.002 8.656 1 89.75 81 GLU A C 1
ATOM 657 O O . GLU A 1 81 ? -6.426 1.45 9.508 1 89.75 81 GLU A O 1
ATOM 662 N N . PRO A 1 82 ? -7.336 1.522 7.465 1 94.62 82 PRO A N 1
ATOM 663 C CA . PRO A 1 82 ? -6.59 2.748 7.164 1 94.62 82 PRO A CA 1
ATOM 664 C C . PRO A 1 82 ? -7.168 3.975 7.867 1 94.62 82 PRO A C 1
ATOM 666 O O . PRO A 1 82 ? -8.344 3.98 8.242 1 94.62 82 PRO A O 1
ATOM 669 N N . TYR A 1 83 ? -6.359 4.988 8.008 1 95.62 83 TYR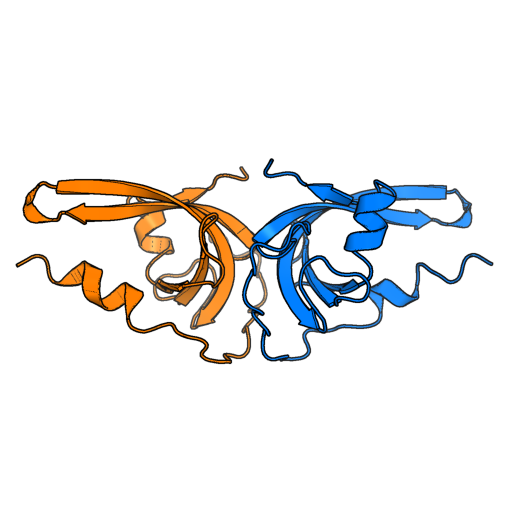 A N 1
ATOM 670 C CA . TYR A 1 83 ? -6.742 6.301 8.508 1 95.62 83 TYR A CA 1
ATOM 671 C C . TYR A 1 83 ? -6.77 7.332 7.391 1 95.62 83 TYR A C 1
ATOM 673 O O . TYR A 1 83 ? -5.965 7.266 6.457 1 95.62 83 TYR A O 1
ATOM 681 N N . GLU A 1 84 ? -7.75 8.242 7.441 1 95.38 84 GLU A N 1
ATOM 682 C CA . GLU A 1 84 ? -7.707 9.422 6.582 1 95.38 84 GLU A CA 1
ATOM 683 C C . GLU A 1 84 ? -6.652 10.414 7.059 1 95.38 84 GLU A C 1
ATOM 685 O O . GLU A 1 84 ? -6.652 10.82 8.227 1 95.38 84 GLU A O 1
ATOM 690 N N . VAL A 1 85 ? -5.707 10.742 6.18 1 96.81 85 VAL A N 1
ATOM 691 C CA . VAL A 1 85 ? -4.602 11.625 6.527 1 96.81 85 VAL A CA 1
ATOM 692 C C . VAL A 1 85 ? -4.5 12.758 5.508 1 96.81 85 VAL A C 1
ATOM 694 O O . VAL A 1 85 ? -4.52 12.516 4.297 1 96.81 85 VAL A O 1
ATOM 697 N N . ASP A 1 86 ? -4.457 13.906 5.934 1 94.56 86 ASP A N 1
ATOM 698 C CA . ASP A 1 86 ? -4.191 15.062 5.086 1 94.56 86 ASP A CA 1
ATOM 699 C C . ASP A 1 86 ? -2.793 15.625 5.336 1 94.56 86 ASP A C 1
ATOM 701 O O . ASP A 1 86 ? -2.035 15.078 6.141 1 94.56 86 ASP A O 1
ATOM 705 N N . HIS A 1 87 ? -2.283 16.531 4.496 1 95.5 87 HIS A N 1
ATOM 706 C CA . HIS A 1 87 ? -1.048 17.297 4.641 1 95.5 87 HIS A CA 1
ATOM 707 C C . HIS A 1 87 ? 0.174 16.375 4.535 1 95.5 87 HIS A C 1
ATOM 709 O O . HIS A 1 87 ? 1.183 16.609 5.207 1 95.5 87 HIS A O 1
ATOM 715 N N . LEU A 1 88 ? 0.073 15.32 3.852 1 96.88 88 LEU A N 1
ATOM 716 C CA . LEU A 1 88 ? 1.238 14.453 3.705 1 96.88 88 LEU A CA 1
ATOM 717 C C . LEU A 1 88 ? 2.371 15.18 2.99 1 96.88 88 LEU A C 1
ATOM 719 O O . LEU A 1 88 ? 3.539 15.031 3.352 1 96.88 88 LEU A O 1
ATOM 723 N N . THR A 1 89 ? 2.076 15.961 1.945 1 96.56 89 THR A N 1
ATOM 724 C CA . THR A 1 89 ? 3.084 16.719 1.218 1 96.56 89 THR A CA 1
ATOM 725 C C . THR A 1 89 ? 3.803 17.688 2.148 1 96.56 89 THR A C 1
ATOM 727 O O . THR A 1 89 ? 5.027 17.828 2.098 1 96.56 89 THR A O 1
ATOM 730 N N . GLU A 1 90 ? 3.078 18.359 2.992 1 96.31 90 GLU A N 1
ATOM 731 C CA . GLU A 1 90 ? 3.65 19.297 3.963 1 96.31 90 GLU A CA 1
ATOM 732 C C . GLU A 1 90 ? 4.504 18.562 4.992 1 96.31 90 GLU A C 1
ATOM 734 O O . GLU A 1 90 ? 5.586 19.031 5.355 1 96.31 90 GLU A O 1
ATOM 739 N N . ASP A 1 91 ? 4.027 17.375 5.426 1 97.25 91 ASP A N 1
ATOM 740 C CA . ASP A 1 91 ? 4.773 16.594 6.406 1 97.25 91 ASP A CA 1
ATOM 741 C C . ASP A 1 91 ? 6.078 16.078 5.809 1 97.25 91 ASP A C 1
ATOM 743 O O . ASP A 1 91 ? 7.086 15.961 6.512 1 97.25 91 ASP A O 1
ATOM 747 N N . LEU A 1 92 ? 6.02 15.773 4.555 1 97.38 92 LEU A N 1
ATOM 748 C CA . LEU A 1 92 ? 7.246 15.359 3.887 1 97.38 92 LEU A CA 1
ATOM 749 C C . LEU A 1 92 ? 8.273 16.484 3.867 1 97.38 92 LEU A C 1
ATOM 751 O O . LEU A 1 92 ? 9.453 16.266 4.148 1 97.38 92 LEU A O 1
ATOM 755 N N . LYS A 1 93 ? 7.844 17.625 3.602 1 96.25 93 LYS A N 1
ATOM 756 C CA . LYS A 1 93 ? 8.719 18.781 3.529 1 96.25 93 LYS A CA 1
ATOM 757 C C . LYS A 1 93 ? 9.305 19.125 4.898 1 96.25 93 LYS A C 1
ATOM 759 O O . LYS A 1 93 ? 10.453 19.578 4.996 1 96.25 93 LYS A O 1
ATOM 764 N N . SER A 1 94 ? 8.547 18.891 5.926 1 96.56 94 SER A N 1
ATOM 765 C CA . SER A 1 94 ? 9 19.234 7.27 1 96.56 94 SER A CA 1
ATOM 766 C C . SER A 1 94 ? 9.758 18.062 7.906 1 96.56 94 SER A C 1
ATOM 768 O O . SER A 1 94 ? 10.156 18.141 9.07 1 96.56 94 SER A O 1
ATOM 770 N N . SER A 1 95 ? 9.852 16.891 7.234 1 96.88 95 SER A N 1
ATOM 771 C CA . SER A 1 95 ? 10.594 15.711 7.668 1 96.88 95 SER A CA 1
ATOM 772 C C . SER A 1 95 ? 9.836 14.953 8.75 1 96.88 95 SER A C 1
ATOM 774 O O . SER A 1 95 ? 10.438 14.227 9.547 1 96.88 95 SER A O 1
ATOM 776 N N . SER A 1 96 ? 8.594 15.141 8.805 1 97.5 96 SER A N 1
ATOM 777 C CA . SER A 1 96 ? 7.758 14.352 9.703 1 97.5 96 SER A CA 1
ATOM 778 C C . SER A 1 96 ? 7.184 13.133 9 1 97.5 96 SER A C 1
ATOM 780 O O . SER A 1 96 ? 6.406 12.375 9.586 1 97.5 96 SER A O 1
ATOM 782 N N . VAL A 1 97 ? 7.449 13.016 7.727 1 98.12 97 VAL A N 1
ATOM 783 C CA . VAL A 1 97 ? 7.191 11.812 6.953 1 98.12 97 VAL A CA 1
ATOM 784 C C . VAL A 1 97 ? 8.438 11.438 6.148 1 98.12 97 VAL A C 1
ATOM 786 O O . VAL A 1 97 ? 9.094 12.305 5.57 1 98.12 97 VAL A O 1
ATOM 789 N N . LYS A 1 98 ? 8.719 10.164 6.102 1 97.94 98 LYS A N 1
ATOM 790 C CA . LYS A 1 98 ? 9.797 9.617 5.289 1 97.94 98 LYS A CA 1
ATOM 791 C C . LYS A 1 98 ? 9.328 8.398 4.496 1 97.94 98 LYS A C 1
ATOM 793 O O . LYS A 1 98 ? 8.5 7.625 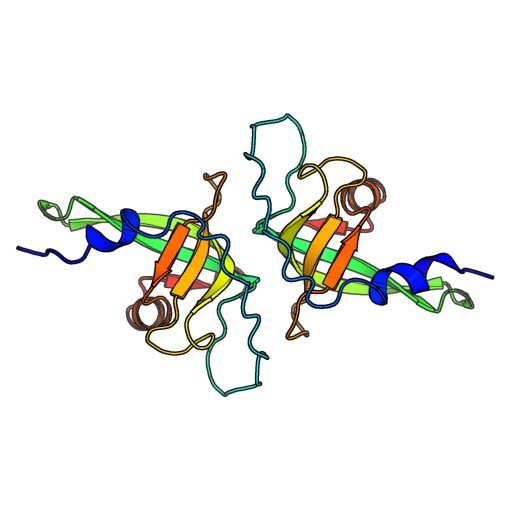4.973 1 97.94 98 LYS A O 1
ATOM 798 N N . PHE A 1 99 ? 9.883 8.297 3.342 1 95.94 99 PHE A N 1
ATOM 799 C CA . PHE A 1 99 ? 9.625 7.086 2.568 1 95.94 99 PHE A CA 1
ATOM 800 C C . PHE A 1 99 ? 10.508 5.938 3.043 1 95.94 99 PHE A C 1
ATOM 802 O O . PHE A 1 99 ? 11.688 6.137 3.338 1 95.94 99 PHE A O 1
ATOM 809 N N . LEU A 1 100 ? 9.93 4.73 3.092 1 94.81 100 LEU A N 1
ATOM 810 C CA . LEU A 1 100 ? 10.664 3.564 3.576 1 94.81 100 LEU A CA 1
ATOM 811 C C . LEU A 1 100 ? 11.062 2.654 2.422 1 94.81 100 LEU A C 1
ATOM 813 O O . LEU A 1 100 ? 11.914 1.778 2.582 1 94.81 100 LEU A O 1
ATOM 817 N N . ASP A 1 101 ? 10.406 2.803 1.294 1 85.19 101 ASP A N 1
ATOM 818 C CA . ASP A 1 101 ? 10.617 1.869 0.193 1 85.19 101 ASP A CA 1
ATOM 819 C C . ASP A 1 101 ? 11.633 2.42 -0.807 1 85.19 101 ASP A C 1
ATOM 821 O O . ASP A 1 101 ? 11.695 1.966 -1.951 1 85.19 101 ASP A O 1
ATOM 825 N N . ILE A 1 102 ? 12.352 3.49 -0.543 1 68.81 102 ILE A N 1
ATOM 826 C CA . ILE A 1 102 ? 13.359 4.031 -1.445 1 68.81 102 ILE A CA 1
ATOM 827 C C . ILE A 1 102 ? 14.672 3.266 -1.272 1 68.81 102 ILE A C 1
ATOM 829 O O . ILE A 1 102 ? 14.961 2.758 -0.187 1 68.81 102 ILE A O 1
ATOM 833 N N . MET B 1 1 ? -1.621 -24.656 -25.156 1 19.88 1 MET B N 1
ATOM 834 C CA . MET B 1 1 ? -2.266 -23.375 -25.375 1 19.88 1 MET B CA 1
ATOM 835 C C . MET B 1 1 ? -2.555 -22.672 -24.047 1 19.88 1 MET B C 1
ATOM 837 O O . MET B 1 1 ? -3.234 -23.234 -23.188 1 19.88 1 MET B O 1
ATOM 841 N N . ILE B 1 2 ? -1.526 -22.094 -23.453 1 22.89 2 ILE B N 1
ATOM 842 C CA . ILE B 1 2 ? -1.272 -21.656 -22.078 1 22.89 2 ILE B CA 1
ATOM 843 C C . ILE B 1 2 ? -2.16 -20.469 -21.734 1 22.89 2 ILE B C 1
ATOM 845 O O . ILE B 1 2 ? -1.965 -19.375 -22.281 1 22.89 2 ILE B O 1
ATOM 849 N N . PRO B 1 3 ? -3.607 -20.578 -21.734 1 27.08 3 PRO B N 1
ATOM 850 C CA . PRO B 1 3 ? -4.762 -19.672 -21.672 1 27.08 3 PRO B CA 1
ATOM 851 C C . PRO B 1 3 ? -4.762 -18.781 -20.438 1 27.08 3 PRO B C 1
ATOM 853 O O . PRO B 1 3 ? -5.727 -18.062 -20.188 1 27.08 3 PRO B O 1
ATOM 856 N N . TYR B 1 4 ? -4.066 -19.172 -19.391 1 28.2 4 TYR B N 1
ATOM 857 C CA . TYR B 1 4 ? -4.453 -18.719 -18.047 1 28.2 4 TYR B CA 1
ATOM 858 C C . TYR B 1 4 ? -4.145 -17.234 -17.875 1 28.2 4 TYR B C 1
ATOM 860 O O . TYR B 1 4 ? -4.57 -16.625 -16.891 1 28.2 4 TYR B O 1
ATOM 868 N N . VAL B 1 5 ? -3.059 -16.719 -18.391 1 32.97 5 VAL B N 1
ATOM 869 C CA . VAL B 1 5 ? -2.555 -15.422 -17.969 1 32.97 5 VAL B CA 1
ATOM 870 C C . VAL B 1 5 ? -3.482 -14.312 -18.469 1 32.97 5 VAL B C 1
ATOM 872 O O . VAL B 1 5 ? -3.303 -13.141 -18.125 1 32.97 5 VAL B O 1
ATOM 875 N N . HIS B 1 6 ? -4.234 -14.516 -19.516 1 32.56 6 HIS B N 1
ATOM 876 C CA . HIS B 1 6 ? -4.957 -13.453 -20.219 1 32.56 6 HIS B CA 1
ATOM 877 C C . HIS B 1 6 ? -6 -12.812 -19.312 1 32.56 6 HIS B C 1
ATOM 879 O O . HIS B 1 6 ? -6.348 -11.641 -19.484 1 32.56 6 HIS B O 1
ATOM 885 N N . TYR B 1 7 ? -6.574 -13.789 -18.578 1 30.88 7 TYR B N 1
ATOM 886 C CA . TYR B 1 7 ? -7.789 -13.336 -17.906 1 30.88 7 TYR B CA 1
ATOM 887 C C . TYR B 1 7 ? -7.465 -12.32 -16.812 1 30.88 7 TYR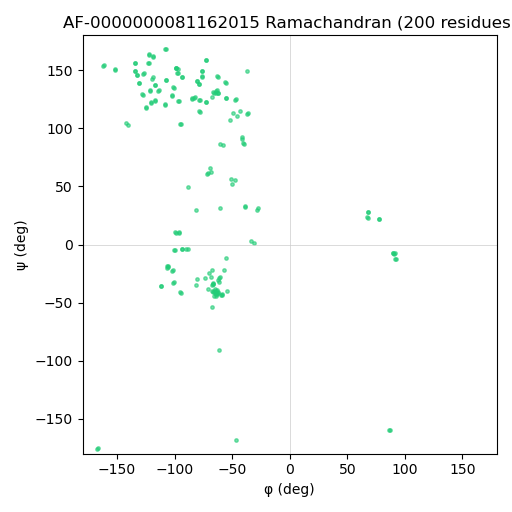 B C 1
ATOM 889 O O . TYR B 1 7 ? -8.336 -11.562 -16.391 1 30.88 7 TYR B O 1
ATOM 897 N N . LYS B 1 8 ? -6.262 -12.484 -16.312 1 34.53 8 LYS B N 1
ATOM 898 C CA . LYS B 1 8 ? -6.09 -11.695 -15.102 1 34.53 8 LYS B CA 1
ATOM 899 C C . LYS B 1 8 ? -6.188 -10.203 -15.391 1 34.53 8 LYS B C 1
ATOM 901 O O . LYS B 1 8 ? -6.758 -9.445 -14.609 1 34.53 8 LYS B O 1
ATOM 906 N N . PHE B 1 9 ? -5.598 -9.812 -16.516 1 32 9 PHE B N 1
ATOM 907 C CA . PHE B 1 9 ? -5.438 -8.375 -16.688 1 32 9 PHE B CA 1
ATOM 908 C C . PHE B 1 9 ? -6.73 -7.738 -17.172 1 32 9 PHE B C 1
ATOM 910 O O . PHE B 1 9 ? -6.887 -6.516 -17.125 1 32 9 PHE B O 1
ATOM 917 N N . GLU B 1 10 ? -7.523 -8.508 -17.922 1 33.28 10 GLU B N 1
ATOM 918 C CA . GLU B 1 10 ? -8.594 -7.766 -18.578 1 33.28 10 GLU B CA 1
ATOM 919 C C . GLU B 1 10 ? -9.484 -7.059 -17.562 1 33.28 10 GLU B C 1
ATOM 921 O O . GLU B 1 10 ? -10.188 -6.105 -17.891 1 33.28 10 GLU B O 1
ATOM 926 N N . LEU B 1 11 ? -9.797 -7.754 -16.516 1 31.06 11 LEU B N 1
ATOM 927 C CA . LEU B 1 11 ? -11 -7.324 -15.812 1 31.06 11 LEU B CA 1
ATOM 928 C C . LEU B 1 11 ? -10.789 -5.957 -15.172 1 31.06 11 LEU B C 1
ATOM 930 O O . LEU B 1 11 ? -11.75 -5.223 -14.938 1 31.06 11 LEU B O 1
ATOM 934 N N . CYS B 1 12 ? -9.781 -5.844 -14.422 1 31.97 12 CYS B N 1
ATOM 935 C CA . CYS B 1 12 ? -10.016 -5.148 -13.164 1 31.97 12 CYS B CA 1
ATOM 936 C C . CYS B 1 12 ? -9.984 -3.639 -13.359 1 31.97 12 CYS B C 1
ATOM 938 O O . CYS B 1 12 ? -8.93 -3.014 -13.258 1 31.97 12 CYS B O 1
ATOM 940 N N . LYS B 1 13 ? -10.391 -3.18 -14.609 1 31.3 13 LYS B N 1
ATOM 941 C CA . LYS B 1 13 ? -10.43 -1.732 -14.422 1 31.3 13 LYS B CA 1
ATOM 942 C C . LYS B 1 13 ? -11.156 -1.368 -13.125 1 31.3 13 LYS B C 1
ATOM 944 O O . LYS B 1 13 ? -11.852 -2.199 -12.547 1 31.3 13 LYS B O 1
ATOM 949 N N . ALA B 1 14 ? -11.484 0.086 -12.977 1 30.56 14 ALA B N 1
ATOM 950 C CA . ALA B 1 14 ? -11.859 0.999 -11.906 1 30.56 14 ALA B CA 1
ATOM 951 C C . ALA B 1 14 ? -13.172 0.568 -11.25 1 30.56 14 ALA B C 1
ATOM 953 O O . ALA B 1 14 ? -14.258 0.847 -11.773 1 30.56 14 ALA B O 1
ATOM 954 N N . ASN B 1 15 ? -13.406 -0.815 -11.227 1 32.97 15 ASN B N 1
ATOM 955 C CA . ASN B 1 15 ? -14.648 -0.877 -10.461 1 32.97 15 ASN B CA 1
ATOM 956 C C . ASN B 1 15 ? -14.531 -0.117 -9.141 1 32.97 15 ASN B C 1
ATOM 958 O O . ASN B 1 15 ? -13.508 -0.209 -8.453 1 32.97 15 ASN B O 1
ATOM 962 N N . LEU B 1 16 ? -15.156 0.998 -9.047 1 34.97 16 LEU B N 1
ATOM 963 C CA . LEU B 1 16 ? -15.422 1.834 -7.879 1 34.97 16 LEU B CA 1
ATOM 964 C C . LEU B 1 16 ? -15.758 0.979 -6.664 1 34.97 16 LEU B C 1
ATOM 966 O O . LEU B 1 16 ? -16.938 0.743 -6.375 1 34.97 16 LEU B O 1
ATOM 970 N N . PHE B 1 17 ? -15.164 -0.231 -6.551 1 38.12 17 PHE B N 1
ATOM 971 C CA . PHE B 1 17 ? -15.633 -1.103 -5.477 1 38.12 17 PHE B CA 1
ATOM 972 C C . PHE B 1 17 ? -15.266 -0.523 -4.117 1 38.12 17 PHE B C 1
ATOM 974 O O . PHE B 1 17 ? -14.266 0.185 -3.982 1 38.12 17 PHE B O 1
ATOM 981 N N . LEU B 1 18 ? -16.234 -0.414 -3.311 1 43.22 18 LEU B N 1
ATOM 982 C CA . LEU B 1 18 ? -16.156 -0.183 -1.873 1 43.22 18 LEU B CA 1
ATOM 983 C C . LEU B 1 18 ? -15.047 -1.02 -1.249 1 43.22 18 LEU B C 1
ATOM 985 O O . LEU B 1 18 ? -14.953 -2.225 -1.494 1 43.22 18 LEU B O 1
ATOM 989 N N . HIS B 1 19 ? -13.914 -0.415 -1.204 1 48.97 19 HIS B N 1
ATOM 990 C CA . HIS B 1 19 ? -12.828 -1.1 -0.502 1 48.97 19 HIS B CA 1
ATOM 991 C C . HIS B 1 19 ? -13.344 -1.781 0.763 1 48.97 19 HIS B C 1
ATOM 993 O O . HIS B 1 19 ? -14.039 -1.16 1.569 1 48.97 19 HIS B O 1
ATOM 999 N N . ASP B 1 20 ? -13.852 -3.01 0.768 1 49.44 20 ASP B N 1
ATOM 1000 C CA . ASP B 1 20 ? -14.109 -3.809 1.96 1 49.44 20 ASP B CA 1
ATOM 1001 C C . ASP B 1 20 ? -12.836 -4.012 2.779 1 49.44 20 ASP B C 1
ATOM 1003 O O . ASP B 1 20 ? -11.883 -4.621 2.305 1 49.44 20 ASP B O 1
ATOM 1007 N N . TYR B 1 21 ? -12.578 -3.047 3.627 1 45.62 21 TYR B N 1
ATOM 1008 C CA . TYR B 1 21 ? -11.484 -3.324 4.555 1 45.62 21 TYR B CA 1
ATOM 1009 C C . TYR B 1 21 ? -11.906 -4.355 5.598 1 45.62 21 TYR B C 1
ATOM 1011 O O . TYR B 1 21 ? -12.625 -4.031 6.543 1 45.62 21 TYR B O 1
ATOM 1019 N N . SER B 1 22 ? -12.242 -5.492 5.176 1 48 22 SER B N 1
ATOM 1020 C CA . SER B 1 22 ? -12.578 -6.496 6.18 1 48 22 SER B CA 1
ATOM 1021 C C . SER B 1 22 ? -11.539 -6.523 7.297 1 48 22 SER B C 1
ATOM 1023 O O . SER B 1 22 ? -10.352 -6.262 7.062 1 48 22 SER B O 1
ATOM 1025 N N . SER B 1 23 ? -12.008 -6.375 8.492 1 47.47 23 SER B N 1
ATOM 1026 C CA . SER B 1 23 ? -11.258 -6.363 9.742 1 47.47 23 SER B CA 1
ATOM 1027 C C . SER B 1 23 ? -10.094 -7.34 9.695 1 47.47 23 SER B C 1
ATOM 1029 O O . SER B 1 23 ? -10.258 -8.492 9.289 1 47.47 23 SER B O 1
ATOM 1031 N N . ARG B 1 24 ? -8.828 -6.777 9.719 1 45.5 24 ARG B N 1
ATOM 1032 C CA . ARG B 1 24 ? -7.645 -7.598 9.953 1 45.5 24 ARG B CA 1
ATOM 1033 C C . ARG B 1 24 ? -7.824 -8.484 11.18 1 45.5 24 ARG B C 1
ATOM 1035 O O . ARG B 1 24 ? -7.652 -8.031 12.312 1 45.5 24 ARG B O 1
ATOM 1042 N N . LYS B 1 25 ? -8.828 -9.203 11.266 1 45.84 25 LYS B N 1
ATOM 1043 C CA . LYS B 1 25 ? -8.781 -10.125 12.398 1 45.84 25 LYS B CA 1
ATOM 1044 C C . LYS B 1 25 ? -7.449 -10.875 12.445 1 45.84 25 LYS B C 1
ATOM 1046 O O . LYS B 1 25 ? -6.887 -11.219 11.398 1 45.84 25 LYS B O 1
ATOM 1051 N N . LYS B 1 26 ? -6.648 -10.664 13.398 1 51.59 26 LYS B N 1
ATOM 1052 C CA . LYS B 1 26 ? -5.465 -11.453 13.727 1 51.59 26 LYS B CA 1
ATOM 1053 C C . LYS B 1 26 ? -5.625 -12.898 13.273 1 51.59 26 LYS B C 1
ATOM 1055 O O . LYS B 1 26 ? -6 -13.773 14.062 1 51.59 26 LYS B O 1
ATOM 1060 N N . SER B 1 27 ? -6.359 -13.102 12.195 1 54.75 27 SER B N 1
ATOM 1061 C CA . SER B 1 27 ? -6.355 -14.516 11.836 1 54.75 27 SER B CA 1
ATOM 1062 C C . SER B 1 27 ? -4.953 -14.984 11.469 1 54.75 27 SER B C 1
ATOM 1064 O O . SER B 1 27 ? -4.102 -14.18 11.094 1 54.75 27 SER B O 1
ATOM 1066 N N . GLY B 1 28 ? -4.512 -16.047 11.953 1 71.12 28 GLY B N 1
ATOM 1067 C CA . GLY B 1 28 ? -3.305 -16.812 11.656 1 71.12 28 GLY B CA 1
ATOM 1068 C C . GLY B 1 28 ? -2.91 -16.75 10.195 1 71.12 28 GLY B C 1
ATOM 1069 O O . GLY B 1 28 ? -1.881 -17.297 9.797 1 71.12 28 GLY B O 1
ATOM 1070 N N . SER B 1 29 ? -3.729 -15.914 9.398 1 83.81 29 SER B N 1
ATOM 1071 C CA . SER B 1 29 ? -3.404 -15.906 7.973 1 83.81 29 SER B CA 1
ATOM 1072 C C . SER B 1 29 ? -2.547 -14.695 7.609 1 83.81 29 SER B C 1
ATOM 1074 O O . SER B 1 29 ? -2.58 -13.68 8.297 1 83.81 29 SER B O 1
ATOM 1076 N N . VAL B 1 30 ? -1.754 -14.961 6.527 1 91.69 30 VAL B N 1
ATOM 1077 C CA . VAL B 1 30 ? -0.938 -13.883 5.98 1 91.69 30 VAL B CA 1
ATOM 1078 C C . VAL B 1 30 ? -1.838 -12.797 5.398 1 91.69 30 VAL B C 1
ATOM 1080 O O . VAL B 1 30 ? -2.82 -13.102 4.715 1 91.69 30 VAL B O 1
ATOM 1083 N N . LYS B 1 31 ? -1.587 -11.594 5.773 1 94.25 31 LYS B N 1
ATOM 1084 C CA . LYS B 1 31 ? -2.32 -10.469 5.207 1 94.25 31 LYS B CA 1
ATOM 1085 C C . LYS B 1 31 ? -1.543 -9.82 4.062 1 94.25 31 LYS B C 1
ATOM 1087 O O . LYS B 1 31 ? -0.312 -9.758 4.102 1 94.25 31 LYS B O 1
ATOM 1092 N N . PHE B 1 32 ? -2.311 -9.273 3.041 1 96.38 32 PHE B N 1
ATOM 1093 C CA . PHE B 1 32 ? -1.652 -8.734 1.856 1 96.38 32 PHE B CA 1
ATOM 1094 C C . PHE B 1 32 ? -1.81 -7.219 1.792 1 96.38 32 PHE B C 1
ATOM 1096 O O . PHE B 1 32 ? -0.931 -6.52 1.284 1 96.38 32 PHE B O 1
ATOM 1103 N N . VAL B 1 33 ? -2.984 -6.668 2.229 1 96.81 33 VAL B N 1
ATOM 1104 C CA . VAL B 1 33 ? -3.268 -5.25 2.033 1 96.81 33 VAL B CA 1
ATOM 1105 C C . VAL B 1 33 ? -2.242 -4.406 2.789 1 96.81 33 VAL B C 1
ATOM 1107 O O . VAL B 1 33 ? -1.972 -4.656 3.967 1 96.81 33 VAL B O 1
ATOM 1110 N N . GLY B 1 34 ? -1.702 -3.486 2.08 1 96.44 34 GLY B N 1
ATOM 1111 C CA . GLY B 1 34 ? -0.714 -2.596 2.67 1 96.44 34 GLY B CA 1
ATOM 1112 C C . GLY B 1 34 ? 0.709 -3.096 2.514 1 96.44 34 GLY B C 1
ATOM 1113 O O . GLY B 1 34 ? 1.663 -2.375 2.814 1 96.44 34 GLY B O 1
ATOM 1114 N N . ARG B 1 35 ? 0.86 -4.34 2.01 1 96.94 35 ARG B N 1
ATOM 1115 C CA . ARG B 1 35 ? 2.191 -4.93 1.91 1 96.94 35 ARG B CA 1
ATOM 1116 C C . ARG B 1 35 ? 2.801 -4.68 0.535 1 96.94 35 ARG B C 1
ATOM 1118 O O . ARG B 1 35 ? 2.082 -4.609 -0.465 1 96.94 35 ARG B O 1
ATOM 1125 N N . ARG B 1 36 ? 4.18 -4.449 0.486 1 97.69 36 ARG B N 1
ATOM 1126 C CA . ARG B 1 36 ? 4.945 -4.469 -0.757 1 97.69 36 ARG B CA 1
ATOM 1127 C C . ARG B 1 36 ? 5.242 -5.898 -1.197 1 97.69 36 ARG B C 1
ATOM 1129 O O . ARG B 1 36 ? 5.574 -6.75 -0.371 1 97.69 36 ARG B O 1
ATOM 1136 N N . ILE B 1 37 ? 5.094 -6.098 -2.459 1 98.19 37 ILE B N 1
ATOM 1137 C CA . ILE B 1 37 ? 5.336 -7.438 -2.977 1 98.19 37 ILE B CA 1
ATOM 1138 C C . ILE B 1 37 ? 6.195 -7.359 -4.238 1 98.19 37 ILE B C 1
ATOM 1140 O O . ILE B 1 37 ? 6.32 -6.289 -4.844 1 98.19 37 ILE B O 1
ATOM 1144 N N . SER B 1 38 ? 6.879 -8.422 -4.543 1 98.19 38 SER B N 1
ATOM 1145 C CA . SER B 1 38 ? 7.379 -8.75 -5.871 1 98.19 38 SER B CA 1
ATOM 1146 C C . SER B 1 38 ? 6.602 -9.914 -6.48 1 98.19 38 SER B C 1
ATOM 1148 O O . SER B 1 38 ? 6.473 -10.969 -5.863 1 98.19 38 SER B O 1
ATOM 1150 N N . HIS B 1 39 ? 6.004 -9.703 -7.574 1 98.56 39 HIS B N 1
ATOM 1151 C CA . HIS B 1 39 ? 5.086 -10.656 -8.188 1 98.56 39 HIS B CA 1
ATOM 1152 C C . HIS B 1 39 ? 5.605 -11.133 -9.539 1 98.56 39 HIS B C 1
ATOM 1154 O O . HIS B 1 39 ? 5.867 -10.32 -10.43 1 98.56 39 HIS B O 1
ATOM 1160 N N . GLU B 1 40 ? 5.762 -12.391 -9.734 1 98 40 GLU B N 1
ATOM 1161 C CA . GLU B 1 40 ? 6.277 -13 -10.953 1 98 40 GLU B CA 1
ATOM 1162 C C . GLU B 1 40 ? 5.168 -13.195 -11.984 1 98 40 GLU B C 1
ATOM 1164 O O . GLU B 1 40 ? 4.152 -13.828 -11.703 1 98 40 GLU B O 1
ATOM 1169 N N . TRP B 1 41 ? 5.395 -12.656 -13.18 1 97.19 41 TRP B N 1
ATOM 1170 C CA . TRP B 1 41 ? 4.445 -12.82 -14.281 1 97.19 41 TRP B CA 1
ATOM 1171 C C . TRP B 1 41 ? 5.09 -13.555 -15.453 1 97.19 41 TRP B C 1
ATOM 1173 O O . TRP B 1 41 ? 6.273 -13.359 -15.734 1 97.19 41 TRP B O 1
ATOM 1183 N N . VAL B 1 42 ? 4.355 -14.344 -16.094 1 94.94 42 VAL B N 1
ATOM 1184 C CA . VAL B 1 42 ? 4.797 -15 -17.312 1 94.94 42 VAL B CA 1
ATOM 1185 C C . VAL B 1 42 ? 4.703 -14.023 -18.484 1 94.94 42 VAL B C 1
ATOM 1187 O O . VAL B 1 42 ? 3.629 -13.492 -18.781 1 94.94 42 VAL B O 1
ATOM 1190 N N . ILE B 1 43 ? 5.793 -13.789 -19.219 1 93.62 43 ILE B N 1
ATOM 1191 C CA . ILE B 1 43 ? 5.84 -12.836 -20.328 1 93.62 43 ILE B CA 1
ATOM 1192 C C . ILE B 1 43 ? 5.742 -13.578 -21.656 1 93.62 43 ILE B C 1
ATOM 1194 O O . ILE B 1 43 ? 5.238 -13.039 -22.641 1 93.62 43 ILE B O 1
ATOM 1198 N N . ASP B 1 44 ? 6.301 -14.789 -21.672 1 94.75 44 ASP B N 1
ATOM 1199 C CA . ASP B 1 44 ? 6.273 -15.672 -22.828 1 94.75 44 ASP B CA 1
ATOM 1200 C C . ASP B 1 44 ? 6.059 -17.125 -22.422 1 94.75 44 ASP B C 1
ATOM 1202 O O . ASP B 1 44 ? 7.004 -17.797 -22 1 94.75 44 ASP B O 1
ATOM 1206 N N . GLU B 1 45 ? 4.953 -17.547 -22.594 1 91.06 45 GLU B N 1
ATOM 1207 C CA . GLU B 1 45 ? 4.602 -18.891 -22.141 1 91.06 45 GLU B CA 1
ATOM 1208 C C . GLU B 1 45 ? 5.402 -19.953 -22.891 1 91.06 45 GLU B C 1
ATOM 1210 O O . GLU B 1 45 ? 5.852 -20.938 -22.297 1 91.06 45 GLU B O 1
ATOM 1215 N N . GLN B 1 46 ? 5.48 -19.75 -24.203 1 95.38 46 GLN B N 1
ATOM 1216 C CA . GLN B 1 46 ? 6.145 -20.75 -25.031 1 95.38 46 GLN B CA 1
ATOM 1217 C C . GLN B 1 46 ? 7.613 -20.891 -24.656 1 95.38 46 GLN B C 1
ATOM 1219 O O . GLN B 1 46 ? 8.18 -21.984 -24.75 1 95.38 46 GLN B O 1
ATOM 1224 N N . LYS B 1 47 ? 8.281 -19.906 -24.203 1 96 47 LYS B N 1
ATOM 1225 C CA . LYS B 1 47 ? 9.695 -19.906 -23.844 1 96 47 LYS B CA 1
ATOM 1226 C C . LYS B 1 47 ? 9.875 -20.031 -22.328 1 96 47 LYS B C 1
ATOM 1228 O O . LYS B 1 47 ? 11 -20.125 -21.844 1 96 47 LYS B O 1
ATOM 1233 N N . GLY B 1 48 ? 8.789 -20.016 -21.625 1 93.88 48 GLY B N 1
ATOM 1234 C CA . GLY B 1 48 ? 8.875 -20.094 -20.188 1 93.88 48 GLY B CA 1
ATOM 1235 C C . GLY B 1 48 ? 9.5 -18.859 -19.562 1 93.88 48 GLY B C 1
ATOM 1236 O O . GLY B 1 48 ? 10.086 -18.922 -18.484 1 93.88 48 GLY B O 1
ATOM 1237 N N . LEU B 1 49 ? 9.492 -17.672 -20.219 1 96 49 LEU B N 1
ATOM 1238 C CA . LEU B 1 49 ? 10.109 -16.453 -19.719 1 96 49 LEU B CA 1
ATOM 1239 C C . LEU B 1 49 ? 9.188 -15.742 -18.734 1 96 49 LEU B C 1
ATOM 1241 O O . LEU B 1 49 ? 8 -15.555 -19.016 1 96 49 LEU B O 1
ATOM 1245 N N . THR B 1 50 ? 9.695 -15.43 -17.531 1 96.69 50 THR B N 1
ATOM 1246 C CA . THR B 1 50 ? 8.961 -14.688 -16.5 1 96.69 50 THR B CA 1
ATOM 1247 C C . THR B 1 50 ? 9.719 -13.43 -16.109 1 96.69 50 THR B C 1
ATOM 1249 O O . THR B 1 50 ? 10.898 -13.281 -16.406 1 96.69 50 THR B O 1
ATOM 1252 N N . GLU B 1 51 ? 8.977 -12.453 -15.578 1 97.5 51 GLU B N 1
ATOM 1253 C CA . GLU B 1 51 ? 9.539 -11.242 -15.008 1 97.5 51 GLU B CA 1
ATOM 1254 C C . GLU B 1 51 ? 8.891 -10.914 -13.664 1 97.5 51 GLU B C 1
ATOM 1256 O O . GLU B 1 51 ? 7.703 -11.188 -13.461 1 97.5 51 GLU B O 1
ATOM 1261 N N . TRP B 1 52 ? 9.672 -10.289 -12.797 1 98.31 52 TRP B N 1
ATOM 1262 C CA . TRP B 1 52 ? 9.203 -9.883 -11.477 1 98.31 52 TRP B CA 1
ATOM 1263 C C . TRP B 1 52 ? 8.867 -8.391 -11.461 1 98.31 52 TRP B C 1
ATOM 1265 O O . TRP B 1 52 ? 9.625 -7.57 -11.984 1 98.31 52 TRP B O 1
ATOM 1275 N N . TYR B 1 53 ? 7.766 -8.109 -10.891 1 97.31 53 TYR B N 1
ATOM 1276 C CA . TYR B 1 53 ? 7.305 -6.73 -10.789 1 97.31 53 TYR B CA 1
ATOM 1277 C C . TYR B 1 53 ? 7.027 -6.355 -9.336 1 97.31 53 TYR B C 1
ATOM 1279 O O . TYR B 1 53 ? 6.188 -6.973 -8.672 1 97.31 53 TYR B O 1
ATOM 1287 N N . PRO B 1 54 ? 7.75 -5.406 -8.859 1 98.12 54 PRO B N 1
ATOM 1288 C CA . PRO B 1 54 ? 7.434 -4.906 -7.52 1 98.12 54 PRO B CA 1
ATOM 1289 C C . PRO B 1 54 ? 6.203 -4.004 -7.504 1 98.12 54 PRO B C 1
ATOM 1291 O O . PRO B 1 54 ? 5.934 -3.299 -8.477 1 98.12 54 PRO B O 1
ATOM 1294 N N . GLY B 1 55 ? 5.438 -4.094 -6.422 1 97.56 55 GLY B N 1
ATOM 1295 C CA . GLY B 1 55 ? 4.262 -3.262 -6.238 1 97.56 55 GLY B CA 1
ATOM 1296 C C . GLY B 1 55 ? 3.715 -3.301 -4.824 1 97.56 55 GLY B C 1
ATOM 1297 O O . GLY B 1 55 ? 4.363 -3.832 -3.918 1 97.56 55 GLY B O 1
ATOM 1298 N N . THR B 1 56 ? 2.621 -2.645 -4.586 1 97.88 56 THR B N 1
ATOM 1299 C CA . THR B 1 56 ? 1.92 -2.596 -3.309 1 97.88 56 THR B CA 1
ATOM 1300 C C . THR B 1 56 ? 0.493 -3.115 -3.455 1 97.88 56 THR B C 1
ATOM 1302 O O . THR B 1 56 ? -0.2 -2.781 -4.418 1 97.88 56 THR B O 1
ATOM 1305 N N . VAL B 1 57 ? 0.111 -3.994 -2.508 1 97.81 57 VAL B N 1
ATOM 1306 C CA . VAL B 1 57 ? -1.296 -4.375 -2.43 1 97.81 57 VAL B CA 1
ATOM 1307 C C . VAL B 1 57 ? -2.088 -3.275 -1.725 1 97.81 57 VAL B C 1
ATOM 1309 O O . VAL B 1 57 ? -1.997 -3.121 -0.505 1 97.81 57 VAL B O 1
ATOM 1312 N N . VAL B 1 58 ? -3.008 -2.631 -2.494 1 96.81 58 VAL B N 1
ATOM 1313 C CA . VAL B 1 58 ? -3.523 -1.384 -1.939 1 96.81 58 VAL B CA 1
ATOM 1314 C C . VAL B 1 58 ? -4.949 -1.592 -1.44 1 96.81 58 VAL B C 1
ATOM 1316 O O . VAL B 1 58 ? -5.457 -0.802 -0.639 1 96.81 58 VAL B O 1
ATOM 1319 N N . SER B 1 59 ? -5.66 -2.693 -1.942 1 95.19 59 SER B N 1
ATOM 1320 C CA . SER B 1 59 ? -7.035 -2.861 -1.474 1 95.19 59 SER B CA 1
ATOM 1321 C C . SER B 1 59 ? -7.523 -4.289 -1.703 1 95.19 59 SER B C 1
ATOM 1323 O O . SER B 1 59 ? -6.961 -5.02 -2.521 1 95.19 59 SER B O 1
ATOM 1325 N N . LEU B 1 60 ? -8.461 -4.609 -0.864 1 95.56 60 LEU B N 1
ATOM 1326 C CA . LEU B 1 60 ? -9.234 -5.832 -1.043 1 95.56 60 LEU B CA 1
ATOM 1327 C C . LEU B 1 60 ? -10.555 -5.535 -1.759 1 95.56 60 LEU B C 1
ATOM 1329 O O . LEU B 1 60 ? -11.328 -4.684 -1.319 1 95.56 60 LEU B O 1
ATOM 1333 N N . LEU B 1 61 ? -10.727 -6.234 -2.863 1 94.88 61 LEU B N 1
ATOM 1334 C CA . LEU B 1 61 ? -11.938 -6.012 -3.639 1 94.88 61 LEU B C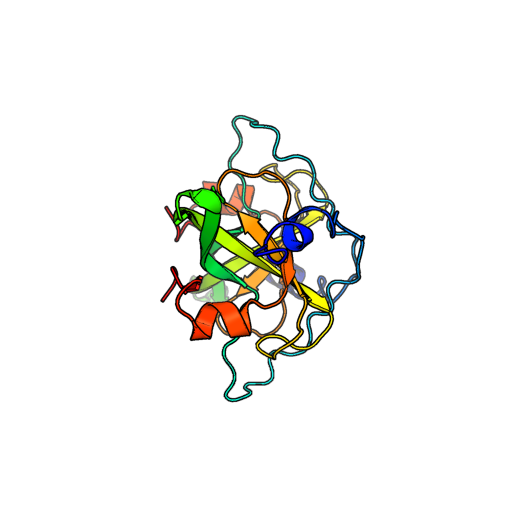A 1
ATOM 1335 C C . LEU B 1 61 ? -13.016 -7.02 -3.262 1 94.88 61 LEU B C 1
ATOM 1337 O O . LEU B 1 61 ? -14.203 -6.691 -3.254 1 94.88 61 LEU B O 1
ATOM 1341 N N . SER B 1 62 ? -12.656 -8.227 -3.078 1 93.25 62 SER B N 1
ATOM 1342 C CA . SER B 1 62 ? -13.602 -9.273 -2.701 1 93.25 62 SER B CA 1
ATOM 1343 C C . SER B 1 62 ? -12.914 -10.375 -1.902 1 93.25 62 SER B C 1
ATOM 1345 O O . SER B 1 62 ? -11.703 -10.586 -2.043 1 93.25 62 SER B O 1
ATOM 1347 N N . GLY B 1 63 ? -13.758 -11 -1.005 1 93.19 63 GLY B N 1
ATOM 1348 C CA . GLY B 1 63 ? -13.219 -12.047 -0.155 1 93.19 63 GLY B CA 1
ATOM 1349 C C . GLY B 1 63 ? -12.609 -11.516 1.129 1 93.19 63 GLY B C 1
ATOM 1350 O O . GLY B 1 63 ? -12.961 -10.43 1.591 1 93.19 63 GLY B O 1
ATOM 1351 N N . LYS B 1 64 ? -11.742 -12.391 1.707 1 93.19 64 LYS B N 1
ATOM 1352 C CA . LYS B 1 64 ? -11.039 -12.039 2.939 1 93.19 64 LYS B CA 1
ATOM 1353 C C . LYS B 1 64 ? -9.531 -11.984 2.719 1 93.19 64 LYS B C 1
ATOM 1355 O O . LYS B 1 64 ? -8.961 -12.859 2.064 1 93.19 64 LYS B O 1
ATOM 1360 N N . ASP B 1 65 ? -9.023 -10.992 3.287 1 93.88 65 ASP B N 1
ATOM 1361 C CA . ASP B 1 65 ? -7.586 -10.797 3.129 1 93.88 65 ASP B CA 1
ATOM 1362 C C . ASP B 1 65 ? -6.809 -12.039 3.57 1 93.88 65 ASP B C 1
ATOM 1364 O O . ASP B 1 65 ? -7.008 -12.531 4.68 1 93.88 65 ASP B O 1
ATOM 1368 N N . GLY B 1 66 ? -5.992 -12.492 2.689 1 95.5 66 GLY B N 1
ATOM 1369 C CA . GLY B 1 66 ? -5.133 -13.625 3 1 95.5 66 GLY B CA 1
ATOM 1370 C C . GLY B 1 66 ? -5.766 -14.969 2.668 1 95.5 66 GLY B C 1
ATOM 1371 O O . GLY B 1 66 ? -5.109 -16 2.748 1 95.5 66 GLY B O 1
ATOM 1372 N N . GLU B 1 67 ? -6.98 -14.992 2.314 1 94.88 67 GLU B N 1
ATOM 1373 C CA . GLU B 1 67 ? -7.66 -16.25 2.057 1 94.88 67 GLU B CA 1
ATOM 1374 C C . GLU B 1 67 ? -7.711 -16.562 0.562 1 94.88 67 GLU B C 1
ATOM 1376 O O . GLU B 1 67 ? -7.711 -15.648 -0.265 1 94.88 67 GLU B O 1
ATOM 1381 N N . PRO B 1 68 ? -7.75 -17.875 0.295 1 94.56 68 PRO B N 1
ATOM 1382 C CA . PRO B 1 68 ? -7.918 -18.234 -1.113 1 94.56 68 PRO B CA 1
ATOM 1383 C C . PRO B 1 68 ? -9.164 -17.609 -1.742 1 94.56 68 PRO B C 1
ATOM 1385 O O . PRO B 1 68 ? -10.203 -17.516 -1.088 1 94.56 68 PRO B O 1
ATOM 1388 N N . GLY B 1 69 ? -9.039 -17.156 -2.955 1 93.31 69 GLY B N 1
ATOM 1389 C CA . GLY B 1 69 ? -10.172 -16.609 -3.691 1 93.31 69 GLY B CA 1
ATOM 1390 C C . GLY B 1 69 ? -10.336 -15.117 -3.525 1 93.31 69 GLY B C 1
ATOM 1391 O O . GLY B 1 69 ? -11.125 -14.484 -4.238 1 93.31 69 GLY B O 1
ATOM 1392 N N . ALA B 1 70 ? -9.641 -14.547 -2.58 1 94.75 70 ALA B N 1
ATOM 1393 C CA . ALA B 1 70 ? -9.711 -13.094 -2.408 1 94.75 70 ALA B CA 1
ATOM 1394 C C . ALA B 1 70 ? -9.18 -12.375 -3.643 1 94.75 70 ALA B C 1
ATOM 1396 O O . ALA B 1 70 ? -8.258 -12.852 -4.305 1 94.75 70 ALA B O 1
ATOM 1397 N N . VAL B 1 71 ? -9.797 -11.242 -3.941 1 96.25 71 VAL B N 1
ATOM 1398 C CA . VAL B 1 71 ? -9.414 -10.406 -5.07 1 96.25 71 VAL B CA 1
ATOM 1399 C C . VAL B 1 71 ? -8.883 -9.07 -4.562 1 96.25 71 VAL B C 1
ATOM 1401 O O . VAL B 1 71 ? -9.508 -8.43 -3.715 1 96.25 71 VAL B O 1
ATOM 1404 N N . TYR B 1 72 ? -7.699 -8.688 -5.137 1 96.69 72 TYR B N 1
ATOM 1405 C CA . TYR B 1 72 ? -7.016 -7.504 -4.637 1 96.69 72 TYR B CA 1
ATOM 1406 C C . TYR B 1 72 ? -6.82 -6.48 -5.75 1 96.69 72 TYR B C 1
ATOM 1408 O O . TYR B 1 72 ? -6.965 -6.801 -6.93 1 96.69 72 TYR B O 1
ATOM 1416 N N . GLU B 1 73 ? -6.516 -5.234 -5.309 1 96.69 73 GLU B N 1
ATOM 1417 C CA . GLU B 1 73 ? -5.863 -4.254 -6.168 1 96.69 73 GLU B CA 1
ATOM 1418 C C . GLU B 1 73 ? -4.379 -4.133 -5.848 1 96.69 73 GLU B C 1
ATOM 1420 O O . GLU B 1 73 ? -4 -3.982 -4.684 1 96.69 73 GLU B O 1
ATOM 1425 N N . VAL B 1 74 ? -3.6 -4.254 -6.895 1 97.31 74 VAL B N 1
ATOM 1426 C CA . VAL B 1 74 ? -2.152 -4.125 -6.754 1 97.31 74 VAL B CA 1
ATOM 1427 C C . VAL B 1 74 ? -1.651 -2.975 -7.625 1 97.31 74 VAL B C 1
ATOM 1429 O O . VAL B 1 74 ? -1.945 -2.92 -8.82 1 97.31 74 VAL B O 1
ATOM 1432 N N . LEU B 1 75 ? -0.994 -2.004 -7 1 97 75 LEU B N 1
ATOM 1433 C CA . LEU B 1 75 ? -0.314 -0.929 -7.715 1 97 75 LEU B CA 1
ATOM 1434 C C . LEU B 1 75 ? 1.163 -1.255 -7.91 1 97 75 LEU B C 1
ATOM 1436 O O . LEU B 1 75 ? 1.949 -1.185 -6.965 1 97 75 LEU B O 1
ATOM 1440 N N . TYR B 1 76 ? 1.506 -1.646 -9.109 1 96.88 76 TYR B N 1
ATOM 1441 C CA . TYR B 1 76 ? 2.902 -1.935 -9.422 1 96.88 76 TYR B CA 1
ATOM 1442 C C . TYR B 1 76 ? 3.697 -0.647 -9.602 1 96.88 76 TYR B C 1
ATOM 1444 O O . TYR B 1 76 ? 3.154 0.366 -10.047 1 96.88 76 TYR B O 1
ATOM 1452 N N . ASP B 1 77 ? 4.98 -0.71 -9.258 1 94.69 77 ASP B N 1
ATOM 1453 C CA . ASP B 1 77 ? 5.805 0.482 -9.094 1 94.69 77 ASP B CA 1
ATOM 1454 C C . ASP B 1 77 ? 5.895 1.269 -10.406 1 94.69 77 ASP B C 1
ATOM 1456 O O . ASP B 1 77 ? 6.016 2.494 -10.391 1 94.69 77 ASP B O 1
ATOM 1460 N N . ASP B 1 78 ? 5.805 0.711 -11.547 1 91.88 78 ASP B N 1
ATOM 1461 C CA . ASP B 1 78 ? 5.973 1.414 -12.82 1 91.88 78 ASP B CA 1
ATOM 1462 C C . ASP B 1 78 ? 4.621 1.772 -13.43 1 91.88 78 ASP B C 1
ATOM 1464 O O . ASP B 1 78 ? 4.562 2.295 -14.547 1 91.88 78 ASP B O 1
ATOM 1468 N N . ASP B 1 79 ? 3.6 1.61 -12.695 1 90.62 79 ASP B N 1
ATOM 1469 C CA . ASP B 1 79 ? 2.264 1.873 -13.219 1 90.62 79 ASP B CA 1
ATOM 1470 C C . ASP B 1 79 ? 1.568 2.979 -12.43 1 90.62 79 ASP B C 1
ATOM 1472 O O . ASP B 1 79 ? 1.948 3.271 -11.297 1 90.62 79 ASP B O 1
ATOM 1476 N N . GLU B 1 80 ? 0.568 3.527 -13.062 1 86.38 80 GLU B N 1
ATOM 1477 C CA . GLU B 1 80 ? -0.116 4.672 -12.461 1 86.38 80 GLU B CA 1
ATOM 1478 C C . GLU B 1 80 ? -1.425 4.246 -11.805 1 86.38 80 GLU B C 1
ATOM 1480 O O . GLU B 1 80 ? -1.975 4.977 -10.977 1 86.38 80 GLU B O 1
ATOM 1485 N N . GLU B 1 81 ? -1.947 3.16 -12.219 1 89.56 81 GLU B N 1
ATOM 1486 C CA . GLU B 1 81 ? -3.213 2.641 -11.711 1 89.56 81 GLU B CA 1
ATOM 1487 C C . GLU B 1 81 ? -3.066 1.196 -11.242 1 89.56 81 GLU B C 1
ATOM 1489 O O . GLU B 1 81 ? -2.23 0.45 -11.758 1 89.56 81 GLU B O 1
ATOM 1494 N N . PRO B 1 82 ? -3.818 0.854 -10.227 1 94.56 82 PRO B N 1
ATOM 1495 C CA . PRO B 1 82 ? -3.713 -0.526 -9.75 1 94.56 82 PRO B CA 1
ATOM 1496 C C . PRO B 1 82 ? -4.367 -1.53 -10.695 1 94.56 82 PRO B C 1
ATOM 1498 O O . PRO B 1 82 ? -5.234 -1.159 -11.484 1 94.56 82 PRO B O 1
ATOM 1501 N N . TYR B 1 83 ? -3.957 -2.75 -10.578 1 95.56 83 TYR B N 1
ATOM 1502 C CA . TYR B 1 83 ? -4.543 -3.885 -11.281 1 95.56 83 TYR B CA 1
ATOM 1503 C C . TYR B 1 83 ? -5.344 -4.762 -10.328 1 95.56 83 TYR B C 1
ATOM 1505 O O . TYR B 1 83 ? -4.98 -4.918 -9.164 1 95.56 83 TYR B O 1
ATOM 1513 N N . GLU B 1 84 ? -6.488 -5.285 -10.82 1 95.31 84 GLU B N 1
ATOM 1514 C CA . GLU B 1 84 ? -7.184 -6.344 -10.094 1 95.31 84 GLU B CA 1
ATOM 1515 C C . GLU B 1 84 ? -6.43 -7.668 -10.195 1 95.31 84 GLU B C 1
ATOM 1517 O O . GLU B 1 84 ? -6.121 -8.133 -11.289 1 95.31 84 GLU B O 1
ATOM 1522 N N . VAL B 1 85 ? -6.074 -8.234 -9.055 1 96.94 85 VAL B N 1
ATOM 1523 C CA . VAL B 1 85 ? -5.297 -9.469 -9.016 1 96.94 85 VAL B CA 1
ATOM 1524 C C . VAL B 1 85 ? -5.988 -10.484 -8.109 1 96.94 85 VAL B C 1
ATOM 1526 O O . VAL B 1 85 ? -6.379 -10.156 -6.984 1 96.94 85 VAL B O 1
ATOM 1529 N N . ASP B 1 86 ? -6.176 -11.609 -8.555 1 94.75 86 ASP B N 1
ATOM 1530 C CA . ASP B 1 86 ? -6.664 -12.727 -7.75 1 94.75 86 ASP B CA 1
ATOM 1531 C C . ASP B 1 86 ? -5.559 -13.75 -7.496 1 94.75 86 ASP B C 1
ATOM 1533 O O . ASP B 1 86 ? -4.414 -13.547 -7.902 1 94.75 86 ASP B O 1
ATOM 1537 N N . HIS B 1 87 ? -5.762 -14.711 -6.59 1 95.88 87 HIS B N 1
ATOM 1538 C CA . HIS B 1 87 ? -4.906 -15.859 -6.305 1 95.88 87 HIS B CA 1
ATOM 1539 C C . HIS B 1 87 ? -3.586 -15.422 -5.68 1 95.88 87 HIS B C 1
ATOM 1541 O O . HIS B 1 87 ? -2.545 -16.031 -5.93 1 95.88 87 HIS B O 1
ATOM 1547 N N . LEU B 1 88 ? -3.564 -14.352 -5.012 1 97.06 88 LEU B N 1
ATOM 1548 C CA . LEU B 1 88 ? -2.324 -13.93 -4.371 1 97.06 88 LEU B CA 1
ATOM 1549 C C . LEU B 1 88 ? -1.878 -14.953 -3.328 1 97.06 88 LEU B C 1
ATOM 1551 O O . LEU B 1 88 ? -0.685 -15.234 -3.203 1 97.06 88 LEU B O 1
ATOM 1555 N N . THR B 1 89 ? -2.811 -15.492 -2.533 1 96.69 89 THR B N 1
ATOM 1556 C CA . THR B 1 89 ? -2.486 -16.5 -1.529 1 96.69 89 THR B CA 1
ATOM 1557 C C . THR B 1 89 ? -1.844 -17.719 -2.176 1 96.69 89 THR B C 1
ATOM 1559 O O . THR B 1 89 ? -0.857 -18.25 -1.664 1 96.69 89 THR B O 1
ATOM 1562 N N . GLU B 1 90 ? -2.367 -18.156 -3.281 1 96.56 90 GLU B N 1
ATOM 1563 C CA . GLU B 1 90 ? -1.817 -19.297 -4.02 1 96.56 90 GLU B CA 1
ATOM 1564 C C . GLU B 1 90 ? -0.44 -18.969 -4.59 1 96.56 90 GLU B C 1
ATOM 1566 O O . GLU B 1 90 ? 0.47 -19.797 -4.543 1 96.56 90 GLU B O 1
ATOM 1571 N N . ASP B 1 91 ? -0.278 -17.75 -5.105 1 97.38 91 ASP B N 1
ATOM 1572 C CA . ASP B 1 91 ? 1.004 -17.344 -5.668 1 97.38 91 ASP B CA 1
ATOM 1573 C C . ASP B 1 91 ? 2.076 -17.25 -4.582 1 97.38 91 ASP B C 1
ATOM 1575 O O . ASP B 1 91 ? 3.248 -17.547 -4.84 1 97.38 91 ASP B O 1
ATOM 1579 N N . LEU B 1 92 ? 1.643 -16.859 -3.416 1 97.56 92 LEU B N 1
ATOM 1580 C CA . LEU B 1 92 ? 2.586 -16.844 -2.305 1 97.56 92 LEU B CA 1
ATOM 1581 C C . LEU B 1 92 ? 3.072 -18.25 -1.975 1 97.56 92 LEU B C 1
ATOM 1583 O O . LEU B 1 92 ? 4.27 -18.469 -1.771 1 97.56 92 LEU B O 1
ATOM 1587 N N . LYS B 1 93 ? 2.221 -19.141 -1.972 1 96.44 93 LYS B N 1
ATOM 1588 C CA . LYS B 1 93 ? 2.547 -20.531 -1.652 1 96.44 93 LYS B CA 1
ATOM 1589 C C . LYS B 1 93 ? 3.457 -21.141 -2.715 1 96.44 93 LYS B C 1
ATOM 1591 O O . LYS B 1 93 ? 4.32 -21.969 -2.402 1 96.44 93 LYS B O 1
ATOM 1596 N N . SER B 1 94 ? 3.254 -20.734 -3.932 1 96.81 94 SER B N 1
ATOM 1597 C CA . SER B 1 94 ? 4.039 -21.297 -5.02 1 96.81 94 SER B CA 1
ATOM 1598 C C . SER B 1 94 ? 5.328 -20.516 -5.242 1 96.81 94 SER B C 1
ATOM 1600 O O . SER B 1 94 ? 6.086 -20.812 -6.172 1 96.81 94 SER B O 1
ATOM 1602 N N . SER B 1 95 ? 5.566 -19.391 -4.5 1 97.06 95 SER B N 1
ATOM 1603 C CA . SER B 1 95 ? 6.777 -18.578 -4.535 1 97.06 95 SER B CA 1
ATOM 1604 C C . SER B 1 95 ? 6.805 -17.688 -5.77 1 97.06 95 SER B C 1
ATOM 1606 O O . SER B 1 95 ? 7.875 -17.281 -6.223 1 97.06 95 SER B O 1
ATOM 1608 N N . SER B 1 96 ? 5.688 -17.438 -6.309 1 97.62 96 SER B N 1
ATOM 1609 C CA . SER B 1 96 ? 5.59 -16.484 -7.402 1 97.62 96 SER B CA 1
ATOM 1610 C C . SER B 1 96 ? 5.25 -15.086 -6.887 1 97.62 96 SER B C 1
ATOM 1612 O O . SER B 1 96 ? 5.074 -14.148 -7.676 1 97.62 96 SER B O 1
ATOM 1614 N N . VAL B 1 97 ? 5.027 -15 -5.617 1 98.12 97 VAL B N 1
ATOM 1615 C CA . VAL B 1 97 ? 4.926 -13.727 -4.918 1 98.12 97 VAL B CA 1
ATOM 1616 C C . VAL B 1 97 ? 5.812 -13.742 -3.674 1 98.12 97 VAL B C 1
ATOM 1618 O O . VAL B 1 97 ? 5.855 -14.742 -2.953 1 98.12 97 VAL B O 1
ATOM 1621 N N . LYS B 1 98 ? 6.477 -12.641 -3.438 1 97.94 98 LYS B N 1
ATOM 1622 C CA . LYS B 1 98 ? 7.289 -12.438 -2.24 1 97.94 98 LYS B CA 1
ATOM 1623 C C . LYS B 1 98 ? 6.996 -11.086 -1.602 1 97.94 98 LYS B C 1
ATOM 1625 O O . LYS B 1 98 ? 6.727 -10.109 -2.303 1 97.94 98 LYS B O 1
ATOM 1630 N N . PHE B 1 99 ? 7.07 -11.086 -0.321 1 96 99 PHE B N 1
ATOM 1631 C CA . PHE B 1 99 ? 6.969 -9.805 0.378 1 96 99 PHE B CA 1
ATOM 1632 C C . PHE B 1 99 ? 8.297 -9.07 0.355 1 96 99 PHE B C 1
ATOM 1634 O O . PHE B 1 99 ? 9.359 -9.68 0.525 1 96 99 PHE B O 1
ATOM 1641 N N . LEU B 1 100 ? 8.242 -7.742 0.184 1 95 100 LEU B N 1
ATOM 1642 C CA . LEU B 1 100 ? 9.453 -6.938 0.099 1 95 100 LEU B CA 1
ATOM 1643 C C . LEU B 1 100 ? 9.672 -6.137 1.378 1 95 100 LEU B C 1
ATOM 1645 O O . LEU B 1 100 ? 10.766 -5.621 1.618 1 95 100 LEU B O 1
ATOM 1649 N N . ASP B 1 101 ? 8.617 -5.961 2.152 1 85 101 ASP B N 1
ATOM 1650 C CA . ASP B 1 101 ? 8.695 -5.082 3.314 1 85 101 ASP B CA 1
ATOM 1651 C C . ASP B 1 101 ? 8.992 -5.875 4.586 1 85 101 ASP B C 1
ATOM 1653 O O . ASP B 1 101 ? 8.742 -5.395 5.695 1 85 101 ASP B O 1
ATOM 1657 N N . ILE B 1 102 ? 9.352 -7.129 4.551 1 68.88 102 ILE B N 1
ATOM 1658 C CA . ILE B 1 102 ? 9.688 -7.918 5.73 1 68.88 102 ILE B CA 1
ATOM 1659 C C . ILE B 1 102 ? 11.133 -7.645 6.145 1 68.88 102 ILE B C 1
ATOM 1661 O O . ILE B 1 102 ? 11.977 -7.336 5.301 1 68.88 102 ILE B O 1
#